Protein AF-A0A8J1ZXW9-F1 (afdb_monomer)

Nearest PDB structures (foldseek):
  3aqq-assembly1_B  TM=7.553E-01  e=1.787E-05  Homo sapiens
  1x65-assembly1_A  TM=6.695E-01  e=3.622E-04  Homo sapiens
  2vb3-assembly1_X  TM=6.532E-01  e=9.387E-03  Escherichia coli

Foldseek 3Di:
DDDDDDDDDDPPDDPPVVVPPDPQPWFKFFFAFDDVVQQKTWTFGPDPPDDPPDRFIAIEGNVQEPDPDDDDGGFMWIFGWDPDPDPPDGIHTGNIYGDDPVVVPPPPPDDPDDDDDDDDDDDDPVVVVVVVVVVVVVVVVVVVVVVVVVVVVVVVVVVVVVVVVVVVVVVVVVVVVVVVVVVVVVVVVVVVVVVVVVVVVVVVVVVVVVVVVVVVVVVVVVVVVVVVVVVVVVVVVQVVCVVVVVDPPPPDPDDDDDDDDDDDDDDDDDDDDDDDDDDDDDDDDDDDDDDDDDDDDDDDDDDDDDDDDDDDDDDDDDDDDDDDDDDPDDPDDDDPDDPDPPDDDDDDDD

Radius of gyration: 52.54 Å; Cα contacts (8 Å, |Δi|>4): 167; chains: 1; bounding box: 96×93×174 Å

pLDDT: mean 72.72, std 22.47, range [34.72, 97.94]

Structure (mmCIF, N/CA/C/O backbone):
data_AF-A0A8J1ZXW9-F1
#
_entry.id   AF-A0A8J1ZXW9-F1
#
loop_
_atom_site.group_PDB
_atom_site.id
_atom_site.type_symbol
_atom_site.label_atom_id
_atom_site.label_alt_id
_atom_site.label_comp_id
_atom_site.label_asym_id
_atom_site.label_entity_id
_atom_site.label_seq_id
_atom_site.pdbx_PDB_ins_code
_atom_site.Cartn_x
_atom_site.Cartn_y
_atom_site.Cartn_z
_atom_site.occupancy
_atom_site.B_iso_or_equiv
_atom_site.auth_seq_id
_atom_site.auth_comp_id
_atom_site.auth_asym_id
_atom_site.auth_atom_id
_atom_site.pdbx_PDB_model_num
ATOM 1 N N . MET A 1 1 ? 51.493 -28.350 23.064 1.00 47.19 1 MET A N 1
ATOM 2 C CA . MET A 1 1 ? 50.874 -27.563 24.152 1.00 47.19 1 MET A CA 1
ATOM 3 C C . MET A 1 1 ? 49.385 -27.855 24.117 1.00 47.19 1 MET A C 1
ATOM 5 O O . MET A 1 1 ? 48.760 -27.556 23.112 1.00 47.19 1 MET A O 1
ATOM 9 N N . SER A 1 2 ? 48.875 -28.574 25.119 1.00 38.78 2 SER A N 1
ATOM 10 C CA . SER A 1 2 ? 47.514 -29.125 25.136 1.00 38.78 2 SER A CA 1
ATOM 11 C C . SER A 1 2 ? 46.605 -28.200 25.943 1.00 38.78 2 SER A C 1
ATOM 13 O O . SER A 1 2 ? 46.885 -27.957 27.116 1.00 38.78 2 SER A O 1
ATOM 15 N N . THR A 1 3 ? 45.565 -27.650 25.319 1.00 51.62 3 THR A N 1
ATOM 16 C CA . THR A 1 3 ? 44.618 -26.731 25.966 1.00 51.62 3 THR A CA 1
ATOM 17 C C . THR A 1 3 ? 43.378 -27.505 26.394 1.00 51.62 3 THR A C 1
ATOM 19 O O . THR A 1 3 ? 42.521 -27.842 25.580 1.00 51.62 3 THR A O 1
ATOM 22 N N . THR A 1 4 ? 43.290 -27.799 27.685 1.00 54.81 4 THR A N 1
ATOM 23 C CA . THR A 1 4 ? 42.121 -28.385 28.345 1.00 54.81 4 THR A CA 1
ATOM 24 C C . THR A 1 4 ? 41.021 -27.326 28.454 1.00 54.81 4 THR A C 1
ATOM 26 O O . THR A 1 4 ? 41.189 -26.328 29.153 1.00 54.81 4 THR A O 1
ATOM 29 N N . MET A 1 5 ? 39.894 -27.517 27.762 1.00 46.12 5 MET A N 1
ATOM 30 C CA . MET A 1 5 ? 38.711 -26.670 27.939 1.00 46.12 5 MET A CA 1
ATOM 31 C C . MET A 1 5 ? 37.898 -27.150 29.142 1.00 46.12 5 MET A C 1
ATOM 33 O O . MET A 1 5 ? 37.419 -28.281 29.183 1.00 46.12 5 MET A O 1
ATOM 37 N N . SER A 1 6 ? 37.793 -26.263 30.131 1.00 48.94 6 SER A N 1
ATOM 38 C CA . SER A 1 6 ? 37.042 -26.428 31.373 1.00 48.94 6 SER A CA 1
ATOM 39 C C . SER A 1 6 ? 35.544 -26.576 31.094 1.00 48.94 6 SER A C 1
ATOM 41 O O . SER A 1 6 ? 34.909 -25.690 30.524 1.00 48.94 6 SER A O 1
ATOM 43 N N . SER A 1 7 ? 34.997 -27.718 31.503 1.00 68.06 7 SER A N 1
ATOM 44 C CA . SER A 1 7 ? 33.579 -28.059 31.498 1.00 68.06 7 SER A CA 1
ATOM 45 C C . SER A 1 7 ? 33.029 -27.838 32.903 1.00 68.06 7 SER A C 1
ATOM 47 O O . SER A 1 7 ? 33.350 -28.630 33.782 1.00 68.06 7 SER A O 1
ATOM 49 N N . THR A 1 8 ? 32.189 -26.815 33.084 1.00 50.53 8 THR A N 1
ATOM 50 C CA . THR A 1 8 ? 30.981 -26.851 33.935 1.00 50.53 8 THR A CA 1
ATOM 51 C C . THR A 1 8 ? 30.275 -25.501 33.874 1.00 50.53 8 THR A C 1
ATOM 53 O O . THR A 1 8 ? 30.824 -24.500 34.326 1.00 50.53 8 THR A O 1
ATOM 56 N N . VAL A 1 9 ? 29.029 -25.485 33.400 1.00 44.66 9 VAL A N 1
ATOM 57 C CA . VAL A 1 9 ? 28.007 -24.598 33.967 1.00 44.66 9 VAL A CA 1
ATOM 58 C C . VAL A 1 9 ? 26.776 -25.460 34.183 1.00 44.66 9 VAL A C 1
ATOM 60 O O . VAL A 1 9 ? 26.101 -25.869 33.242 1.00 44.66 9 VAL A O 1
ATOM 63 N N . ASP A 1 10 ? 26.555 -25.784 35.446 1.00 46.75 10 ASP A N 1
ATOM 64 C CA . ASP A 1 10 ? 25.395 -26.494 35.949 1.00 46.75 10 ASP A CA 1
ATOM 65 C C . ASP A 1 10 ? 24.163 -25.594 35.744 1.00 46.75 10 ASP A C 1
ATOM 67 O O . ASP A 1 10 ? 23.965 -24.598 36.444 1.00 46.75 10 ASP A O 1
ATOM 71 N N . VAL A 1 11 ? 23.349 -25.879 34.722 1.00 51.97 11 VAL A N 1
ATOM 72 C CA . VAL A 1 11 ? 22.133 -25.106 34.403 1.00 51.97 11 VAL A CA 1
ATOM 73 C C . VAL A 1 11 ? 20.981 -25.578 35.298 1.00 51.97 11 VAL A C 1
ATOM 75 O O . VAL A 1 11 ? 19.923 -25.998 34.836 1.00 51.97 11 VAL A O 1
ATOM 78 N N . ALA A 1 12 ? 21.183 -25.516 36.613 1.00 53.88 12 ALA A N 1
ATOM 79 C CA . ALA A 1 12 ? 20.143 -25.779 37.609 1.00 53.88 12 ALA A CA 1
ATOM 80 C C . ALA A 1 12 ? 19.320 -24.519 37.954 1.00 53.88 12 ALA A C 1
ATOM 82 O O . ALA A 1 12 ? 18.474 -24.540 38.847 1.00 53.88 12 ALA A O 1
ATOM 83 N N . PHE A 1 13 ? 19.518 -23.415 37.229 1.00 49.69 13 PHE A N 1
ATOM 84 C CA . PHE A 1 13 ? 18.896 -22.125 37.514 1.00 49.69 13 PHE A CA 1
ATOM 85 C C . PHE A 1 13 ? 18.038 -21.647 36.338 1.00 49.69 13 PHE A C 1
ATOM 87 O O . PHE A 1 13 ? 18.537 -20.909 35.501 1.00 49.69 13 PHE A O 1
ATOM 94 N N . LEU A 1 14 ? 16.758 -22.062 36.274 1.00 44.75 14 LEU A N 1
ATOM 95 C CA . LEU A 1 14 ? 15.645 -21.163 35.880 1.00 44.75 14 LEU A CA 1
ATOM 96 C C . LEU A 1 14 ? 14.214 -21.741 35.947 1.00 44.75 14 LEU A C 1
ATOM 98 O O . LEU A 1 14 ? 13.322 -21.228 35.276 1.00 44.75 14 LEU A O 1
ATOM 102 N N . LYS A 1 15 ? 13.907 -22.752 36.771 1.00 48.19 15 LYS A N 1
ATOM 103 C CA . LYS A 1 15 ? 12.486 -23.128 36.957 1.00 48.19 15 LYS A CA 1
ATOM 104 C C . LYS A 1 15 ? 11.687 -22.085 37.758 1.00 48.19 15 LYS A C 1
ATOM 106 O O . LYS A 1 15 ? 10.475 -22.003 37.602 1.00 48.19 15 LYS A O 1
ATOM 111 N N . GLN A 1 16 ? 12.352 -21.251 38.564 1.00 46.09 16 GLN A N 1
ATOM 112 C CA . GLN A 1 16 ? 11.684 -20.320 39.484 1.00 46.09 16 GLN A CA 1
ATOM 113 C C . GLN A 1 16 ? 11.521 -18.887 38.939 1.00 46.09 16 GLN A C 1
ATOM 115 O O . GLN A 1 16 ? 10.577 -18.200 39.320 1.00 46.09 16 GLN A O 1
ATOM 120 N N . THR A 1 17 ? 12.363 -18.437 37.999 1.00 42.50 17 THR A N 1
ATOM 121 C CA . THR A 1 17 ? 12.276 -17.072 37.430 1.00 42.50 17 THR A CA 1
ATOM 122 C C . THR A 1 17 ? 11.217 -16.952 36.327 1.00 42.50 17 THR A C 1
ATOM 124 O O . THR A 1 17 ? 10.662 -15.877 36.120 1.00 42.50 17 THR A O 1
ATOM 127 N N . ILE A 1 18 ? 10.843 -18.061 35.679 1.00 47.75 18 ILE A N 1
ATOM 128 C CA . ILE A 1 18 ? 9.721 -18.098 34.722 1.00 47.75 18 ILE A CA 1
ATOM 129 C C . ILE A 1 18 ? 8.367 -17.979 35.453 1.00 47.75 18 ILE A C 1
ATOM 131 O O . ILE A 1 18 ? 7.411 -17.437 34.907 1.00 47.75 18 ILE A O 1
ATOM 135 N N . ALA A 1 19 ? 8.294 -18.380 36.726 1.00 47.03 19 ALA A N 1
ATOM 136 C CA . ALA A 1 19 ? 7.052 -18.391 37.501 1.00 47.03 19 ALA A C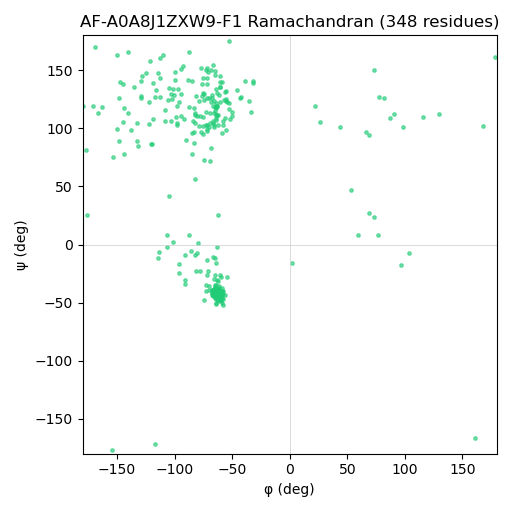A 1
ATOM 137 C C . ALA A 1 19 ? 6.523 -16.998 37.902 1.00 47.03 19 ALA A C 1
ATOM 139 O O . ALA A 1 19 ? 5.377 -16.904 38.338 1.00 47.03 19 ALA A O 1
ATOM 140 N N . LYS A 1 20 ? 7.324 -15.927 37.776 1.00 48.69 20 LYS A N 1
ATOM 141 C CA . LYS A 1 20 ? 6.931 -14.559 38.177 1.00 48.69 20 LYS A CA 1
ATOM 142 C C . LYS A 1 20 ? 6.809 -13.556 37.020 1.00 48.69 20 LYS A C 1
ATOM 144 O O . LYS A 1 20 ? 6.277 -12.477 37.239 1.00 48.69 20 LYS A O 1
ATOM 149 N N . GLY A 1 21 ? 7.278 -13.887 35.811 1.00 46.03 21 GLY A N 1
ATOM 150 C CA . GLY A 1 21 ? 7.331 -12.939 34.684 1.00 46.03 21 GLY A CA 1
ATOM 151 C C . GLY A 1 21 ? 6.092 -12.912 33.782 1.00 46.03 21 GLY A C 1
ATOM 152 O O . GLY A 1 21 ? 5.760 -11.869 33.232 1.00 46.03 21 GLY A O 1
ATOM 153 N N . GLN A 1 22 ? 5.388 -14.033 33.641 1.00 49.56 22 GLN A N 1
ATOM 154 C CA . GLN A 1 22 ? 4.148 -14.141 32.870 1.00 49.56 22 GLN A CA 1
ATOM 155 C C . GLN A 1 22 ? 3.320 -15.285 33.456 1.00 49.56 22 GLN A C 1
ATOM 157 O O . GLN A 1 22 ? 3.229 -16.366 32.881 1.00 49.56 22 GLN A O 1
ATOM 162 N N . GLN A 1 23 ? 2.697 -15.068 34.613 1.00 52.62 23 GLN A N 1
ATOM 163 C CA . GLN A 1 23 ? 1.491 -15.836 34.920 1.00 52.62 23 GLN A CA 1
ATOM 164 C C . GLN A 1 23 ? 0.376 -15.246 34.064 1.00 52.62 23 GLN A C 1
ATOM 166 O O . GLN A 1 23 ? -0.464 -14.489 34.546 1.00 52.62 23 GLN A O 1
ATOM 171 N N . SER A 1 24 ? 0.425 -15.521 32.758 1.00 61.97 24 SER A N 1
ATOM 172 C CA . SER A 1 24 ? -0.747 -15.391 31.905 1.00 61.97 24 SER A CA 1
ATOM 173 C C . SER A 1 24 ? -1.835 -16.179 32.616 1.00 61.97 24 SER A C 1
ATOM 175 O O . SER A 1 24 ? -1.712 -17.394 32.752 1.00 61.97 24 SER A O 1
ATOM 177 N N . ARG A 1 25 ? -2.810 -15.472 33.196 1.00 78.56 25 ARG A N 1
ATOM 178 C CA . ARG A 1 25 ? -3.884 -16.098 33.961 1.00 78.56 25 ARG A CA 1
ATOM 179 C C . ARG A 1 25 ? -4.495 -17.164 33.064 1.00 78.56 25 ARG A C 1
ATOM 181 O O . ARG A 1 25 ? -4.879 -16.877 31.931 1.00 78.56 25 ARG A O 1
ATOM 188 N N . SER A 1 26 ? -4.478 -18.402 33.540 1.00 85.81 26 SER A N 1
ATOM 189 C CA . SER A 1 26 ? -5.145 -19.485 32.842 1.00 85.81 26 SER A CA 1
ATOM 190 C C . SER A 1 26 ? -6.636 -19.166 32.850 1.00 85.81 26 SER A C 1
ATOM 192 O O . SER A 1 26 ? -7.207 -18.965 33.918 1.00 85.81 26 SER A O 1
ATOM 194 N N . LEU A 1 27 ? -7.236 -19.073 31.669 1.00 90.88 27 LEU A N 1
ATOM 195 C CA . LEU A 1 27 ? -8.663 -18.845 31.489 1.00 90.88 27 LEU A CA 1
ATOM 196 C C . LEU A 1 27 ? -9.383 -20.182 31.369 1.00 90.88 27 LEU A C 1
ATOM 198 O O . LEU A 1 27 ? -8.802 -21.177 30.923 1.00 90.88 27 LEU A O 1
ATOM 202 N N . THR A 1 28 ? -10.656 -20.191 31.740 1.00 92.06 28 THR A N 1
ATOM 203 C CA . THR A 1 28 ? -11.560 -21.323 31.554 1.00 92.06 28 THR A CA 1
ATOM 204 C C . THR A 1 28 ? -12.669 -20.958 30.574 1.00 92.06 28 THR A C 1
ATOM 206 O O . THR A 1 28 ? -13.077 -19.802 30.441 1.00 92.06 28 THR A O 1
ATOM 209 N N . GLY A 1 29 ? -13.131 -21.949 29.821 1.00 93.44 29 GLY A N 1
ATOM 210 C CA . GLY A 1 29 ? -14.215 -21.766 28.868 1.00 93.44 29 GLY A CA 1
ATOM 211 C C . GLY A 1 29 ? -14.735 -23.083 28.324 1.00 93.44 29 GLY A C 1
ATOM 212 O O . GLY A 1 29 ? -14.137 -24.140 28.537 1.00 93.44 29 GLY A O 1
ATOM 213 N N . HIS A 1 30 ? -15.852 -23.013 27.612 1.00 95.19 30 HIS A N 1
ATOM 214 C CA . HIS A 1 30 ? -16.466 -24.174 26.983 1.00 95.19 30 HIS A CA 1
ATOM 215 C C . HIS A 1 30 ? -16.124 -24.232 25.503 1.00 95.19 30 HIS A C 1
ATOM 217 O O . HIS A 1 30 ? -16.102 -23.217 24.803 1.00 95.19 30 HIS A O 1
ATOM 223 N N . VAL A 1 31 ? -15.888 -25.440 25.005 1.00 95.69 31 VAL A N 1
ATOM 224 C CA . VAL A 1 31 ? -15.650 -25.658 23.579 1.00 95.69 31 VAL A CA 1
ATOM 225 C C . VAL A 1 31 ? -16.977 -25.569 22.827 1.00 95.69 31 VAL A C 1
ATOM 227 O O . VAL A 1 31 ? -17.832 -26.446 22.951 1.00 95.69 31 VAL A O 1
ATOM 230 N N . VAL A 1 32 ? -17.166 -24.515 22.033 1.00 96.25 32 VAL A N 1
ATOM 231 C CA . VAL A 1 32 ? -18.442 -24.256 21.339 1.00 96.25 32 VAL A CA 1
ATOM 232 C C . VAL A 1 32 ? -18.478 -24.887 19.951 1.00 96.25 32 VAL A C 1
ATOM 234 O O . VAL A 1 32 ? -19.533 -25.359 19.516 1.00 96.25 32 VAL A O 1
ATOM 237 N N . HIS A 1 33 ? -17.333 -24.942 19.266 1.00 96.56 33 HIS A N 1
ATOM 238 C CA . HIS A 1 33 ? -17.236 -25.446 17.898 1.00 96.56 33 HIS A CA 1
ATOM 239 C C . HIS A 1 33 ? -15.916 -26.183 17.652 1.00 96.56 33 HIS A C 1
ATOM 241 O O . HIS A 1 33 ? -14.853 -25.720 18.064 1.00 96.56 33 HIS A O 1
ATOM 247 N N . ILE A 1 34 ? -15.976 -27.314 16.946 1.00 96.81 34 ILE A N 1
ATOM 248 C CA . ILE A 1 34 ? -14.818 -28.140 16.585 1.00 96.81 34 ILE A CA 1
ATOM 249 C C . ILE A 1 34 ? -14.950 -28.541 15.121 1.00 96.81 34 ILE A C 1
ATOM 251 O O . ILE A 1 34 ? -16.016 -28.973 14.692 1.00 96.81 34 ILE A O 1
ATOM 255 N N . VAL A 1 35 ? -13.854 -28.438 14.370 1.00 96.31 35 VAL A N 1
ATOM 256 C CA . VAL A 1 35 ? -13.750 -28.919 12.989 1.00 96.31 35 VAL A CA 1
ATOM 257 C C . VAL A 1 35 ? -12.635 -29.967 12.923 1.00 96.31 35 VAL A C 1
ATOM 259 O O . VAL A 1 35 ? -11.488 -29.614 12.629 1.00 96.31 35 VAL A O 1
ATOM 262 N N . PRO A 1 36 ? -12.935 -31.253 13.201 1.00 94.19 36 PRO A N 1
ATOM 263 C CA . PRO A 1 36 ? -11.920 -32.305 13.277 1.00 94.19 36 PRO A CA 1
ATOM 264 C C . PRO A 1 36 ? -11.118 -32.446 11.982 1.00 94.19 36 PRO A C 1
ATOM 266 O O . PRO A 1 36 ? -9.896 -32.546 12.023 1.00 94.19 36 PRO A O 1
ATOM 269 N N . GLU A 1 37 ? -11.792 -32.333 10.834 1.00 95.50 37 GLU A N 1
ATOM 270 C CA . GLU A 1 37 ? -11.185 -32.412 9.497 1.00 95.50 37 GLU A CA 1
ATOM 271 C C . GLU A 1 37 ? -10.109 -31.348 9.250 1.00 95.50 37 GLU A C 1
ATOM 273 O O . GLU A 1 37 ? -9.190 -31.554 8.460 1.00 95.50 37 GLU A O 1
ATOM 278 N N . LYS A 1 38 ? -10.220 -30.195 9.920 1.00 95.62 38 LYS A N 1
ATOM 279 C CA . LYS A 1 38 ? -9.283 -29.074 9.782 1.00 95.62 38 LYS A CA 1
ATOM 280 C C . LYS A 1 38 ? -8.354 -28.915 10.989 1.00 95.62 38 LYS A C 1
ATOM 282 O O . LYS A 1 38 ? -7.505 -28.028 10.971 1.00 95.62 38 LYS A O 1
ATOM 287 N N . GLY A 1 39 ? -8.511 -29.742 12.025 1.00 95.25 39 GLY A N 1
ATOM 288 C CA . GLY A 1 39 ? -7.649 -29.756 13.207 1.00 95.25 39 GLY A CA 1
ATOM 289 C C . GLY A 1 39 ? -7.761 -28.527 14.116 1.00 95.25 39 GLY A C 1
ATOM 290 O O . GLY A 1 39 ? -6.784 -28.184 14.784 1.00 95.25 39 GLY A O 1
ATOM 291 N N . TYR A 1 40 ? -8.906 -27.835 14.147 1.00 95.56 40 TYR A N 1
ATOM 292 C CA . TYR A 1 40 ? -9.094 -26.649 14.995 1.00 95.56 40 TYR A CA 1
ATOM 293 C C . TYR A 1 40 ? -10.480 -26.570 15.645 1.00 95.56 40 TYR A C 1
ATOM 295 O O . TYR A 1 40 ? -11.420 -27.255 15.237 1.00 95.56 40 TYR A O 1
ATOM 303 N N . GLY A 1 41 ? -10.612 -25.693 16.639 1.00 96.06 41 GLY A N 1
ATOM 304 C CA . GLY A 1 41 ? -11.879 -25.364 17.288 1.00 96.06 41 GLY A CA 1
ATOM 305 C C . GLY A 1 41 ? -11.884 -23.969 17.919 1.00 96.06 41 GLY A C 1
ATOM 306 O O . GLY A 1 41 ? -10.915 -23.215 17.796 1.00 96.06 41 GLY A O 1
ATOM 307 N N . PHE A 1 42 ? -12.989 -23.643 18.589 1.00 95.94 42 PHE A N 1
ATOM 308 C CA . PHE A 1 42 ? -13.206 -22.380 19.295 1.00 95.94 42 PHE A CA 1
ATOM 309 C C . PHE A 1 42 ? -13.689 -22.615 20.729 1.00 95.94 42 PHE A C 1
ATOM 311 O O . PHE A 1 42 ? -14.504 -23.511 20.975 1.00 95.94 42 PHE A O 1
ATOM 318 N N . ILE A 1 43 ? -13.180 -21.803 21.656 1.00 95.69 43 ILE A N 1
ATOM 319 C CA . ILE A 1 43 ? -13.533 -21.807 23.081 1.00 95.69 43 ILE A CA 1
ATOM 320 C C . ILE A 1 43 ? -14.160 -20.458 23.419 1.00 95.69 43 ILE A C 1
ATOM 322 O O . ILE A 1 43 ? -13.533 -19.431 23.171 1.00 95.69 43 ILE A O 1
ATOM 326 N N . THR A 1 44 ? -15.343 -20.463 24.021 1.00 94.00 44 THR A N 1
ATOM 327 C CA . THR A 1 44 ? -15.971 -19.249 24.558 1.00 94.00 44 THR A CA 1
ATOM 328 C C . THR A 1 44 ? -15.744 -19.225 26.063 1.00 94.00 44 THR A C 1
ATOM 330 O O . THR A 1 44 ? -15.989 -20.225 26.748 1.00 94.00 44 THR A O 1
ATOM 333 N N . THR A 1 45 ? -15.239 -18.109 26.588 1.00 91.38 45 THR A N 1
ATOM 334 C CA . THR A 1 45 ? -15.009 -17.945 28.028 1.00 91.38 45 THR A CA 1
ATOM 335 C C . THR A 1 45 ? -16.330 -17.983 28.794 1.00 91.38 45 THR A C 1
ATOM 337 O O . THR A 1 45 ? -17.320 -17.361 28.406 1.00 91.38 45 THR A O 1
ATOM 340 N N . SER A 1 46 ? -16.359 -18.740 29.889 1.00 76.31 46 SER A N 1
ATOM 341 C CA . SER A 1 46 ? -17.477 -18.728 30.830 1.00 76.31 46 SER A CA 1
ATOM 342 C C . SER A 1 46 ? -17.277 -17.546 31.773 1.00 76.31 46 SER A C 1
ATOM 344 O O . SER A 1 46 ? -16.636 -17.681 32.810 1.00 76.31 46 SER A O 1
ATOM 346 N N . THR A 1 47 ? -17.761 -16.368 31.390 1.00 64.50 47 THR A N 1
ATOM 347 C CA . THR A 1 47 ? -17.807 -15.210 32.288 1.00 64.50 47 THR A CA 1
ATOM 348 C C . THR A 1 47 ? -18.749 -15.530 33.445 1.00 64.50 47 THR A C 1
ATOM 350 O O . THR A 1 47 ? -19.961 -15.669 33.246 1.00 64.50 47 THR A O 1
ATOM 353 N N . THR A 1 48 ? -18.203 -15.676 34.649 1.00 52.25 48 THR A N 1
ATOM 354 C CA . THR A 1 48 ? -18.972 -15.597 35.890 1.00 52.25 48 THR A CA 1
ATOM 355 C C . THR A 1 48 ? -19.520 -14.176 35.997 1.00 52.25 48 THR A C 1
ATOM 357 O O . THR A 1 48 ? -18.738 -13.250 36.145 1.00 52.25 48 THR A O 1
ATOM 360 N N . ALA A 1 49 ? -20.838 -14.064 35.817 1.00 49.03 49 ALA A N 1
ATOM 361 C CA . ALA A 1 49 ? -21.818 -12.973 35.957 1.00 49.03 49 ALA A CA 1
ATOM 362 C C . ALA A 1 49 ? -21.451 -11.520 36.362 1.00 49.03 49 ALA A C 1
ATOM 364 O O . ALA A 1 49 ? -22.302 -10.664 36.141 1.00 49.03 49 ALA A O 1
ATOM 365 N N . ASP A 1 50 ? -20.277 -11.209 36.909 1.00 47.88 50 ASP A N 1
ATOM 366 C CA . ASP A 1 50 ? -20.008 -9.928 37.580 1.00 47.88 50 ASP A CA 1
ATOM 367 C C . ASP A 1 50 ? -18.992 -9.011 36.879 1.00 47.88 50 ASP A C 1
ATOM 369 O O . ASP A 1 50 ? -18.861 -7.858 37.278 1.00 47.88 50 ASP A O 1
ATOM 373 N N . ASP A 1 51 ? -18.331 -9.459 35.809 1.00 52.03 51 ASP A N 1
ATOM 374 C CA . ASP A 1 51 ? -17.455 -8.601 35.006 1.00 52.03 51 ASP A CA 1
ATOM 375 C C . ASP A 1 51 ? -17.931 -8.585 33.545 1.00 52.03 51 ASP A C 1
ATOM 377 O O . ASP A 1 51 ? -18.001 -9.628 32.891 1.00 52.03 51 ASP A O 1
ATOM 381 N N . ASP A 1 52 ? -18.218 -7.388 33.019 1.00 53.66 52 ASP A N 1
ATOM 382 C CA . ASP A 1 52 ? -18.513 -7.075 31.605 1.00 53.66 52 ASP A CA 1
ATOM 383 C C . ASP A 1 52 ? -17.324 -7.382 30.654 1.00 53.66 52 ASP A C 1
ATOM 385 O O . ASP A 1 52 ? -17.180 -6.781 29.586 1.00 53.66 52 ASP A O 1
ATOM 389 N N . GLU A 1 53 ? -16.428 -8.304 31.024 1.00 56.81 53 GLU A N 1
ATOM 390 C CA . GLU A 1 53 ? -15.367 -8.783 30.148 1.00 56.81 53 GLU A CA 1
ATOM 391 C C . GLU A 1 53 ? -16.002 -9.512 28.957 1.00 56.81 53 GLU A C 1
ATOM 393 O O . GLU A 1 53 ? -16.669 -10.537 29.093 1.00 56.81 53 GLU A O 1
ATOM 398 N N . GLU A 1 54 ? -15.817 -8.932 27.769 1.00 61.41 54 GLU A N 1
ATOM 399 C CA . GLU A 1 54 ? -16.374 -9.390 26.501 1.00 61.41 54 GLU A CA 1
ATOM 400 C C . GLU A 1 54 ? -16.277 -10.915 26.350 1.00 61.41 54 GLU A C 1
ATOM 402 O O . GLU A 1 54 ? -15.198 -11.511 26.436 1.00 61.41 54 GLU A O 1
ATOM 407 N N . ARG A 1 55 ? -17.417 -11.559 26.063 1.00 76.06 55 ARG A N 1
ATOM 408 C CA . ARG A 1 55 ? -17.452 -12.950 25.597 1.00 76.06 55 ARG A CA 1
ATOM 409 C C . ARG A 1 55 ? -16.641 -13.049 24.307 1.00 76.06 55 ARG A C 1
ATOM 411 O O . ARG A 1 55 ? -17.145 -12.755 23.226 1.00 76.06 55 ARG A O 1
ATOM 418 N N . ALA A 1 56 ? -15.382 -13.446 24.433 1.00 85.06 56 ALA A N 1
ATOM 419 C CA . ALA A 1 56 ? -14.468 -13.598 23.318 1.00 85.06 56 ALA A CA 1
ATOM 420 C C . ALA A 1 56 ? -14.337 -15.075 22.939 1.00 85.06 56 ALA A C 1
ATOM 422 O O . ALA A 1 56 ? -14.127 -15.942 23.792 1.00 85.06 56 ALA A O 1
ATOM 423 N N . ASP A 1 57 ? -14.414 -15.347 21.637 1.00 91.62 57 ASP A N 1
ATOM 424 C CA . ASP A 1 57 ? -14.157 -16.671 21.084 1.00 91.62 57 ASP A CA 1
ATOM 425 C C . ASP A 1 57 ? -12.665 -16.831 20.782 1.00 91.62 57 ASP A C 1
ATOM 427 O O . ASP A 1 57 ? -12.085 -16.129 19.947 1.00 91.62 57 ASP A O 1
ATOM 431 N N . TYR A 1 58 ? -12.035 -17.793 21.450 1.00 93.94 58 TYR A N 1
ATOM 432 C CA . TYR A 1 58 ? -10.618 -18.091 21.304 1.00 93.94 58 TYR A CA 1
ATOM 433 C C . TYR A 1 58 ? -10.400 -19.235 20.322 1.00 93.94 58 TYR A C 1
ATOM 435 O O . TYR A 1 58 ? -10.877 -20.354 20.522 1.00 93.94 58 TYR A O 1
ATOM 443 N N . TYR A 1 59 ? -9.612 -18.977 19.280 1.00 94.75 59 TYR A N 1
ATOM 444 C CA . TYR A 1 59 ? -9.203 -20.000 18.321 1.00 94.75 59 TYR A CA 1
ATOM 445 C C . TYR A 1 59 ? -8.122 -20.914 18.914 1.00 94.75 59 TYR A C 1
ATOM 447 O O . TYR A 1 59 ? -7.075 -20.429 19.358 1.00 94.75 59 TYR A O 1
ATOM 455 N N . PHE A 1 60 ? -8.297 -22.234 18.828 1.00 95.12 60 PHE A N 1
ATOM 456 C CA . PHE A 1 60 ? -7.240 -23.197 19.146 1.00 95.12 60 PHE A CA 1
ATOM 457 C C . PHE A 1 60 ? -7.028 -24.209 18.019 1.00 95.12 60 PHE A C 1
ATOM 459 O O . PHE A 1 60 ? -7.962 -24.649 17.353 1.00 95.12 60 PHE A O 1
ATOM 466 N N . HIS A 1 61 ? -5.773 -24.615 17.835 1.00 95.62 61 HIS A N 1
ATOM 467 C CA . HIS A 1 61 ? -5.395 -25.724 16.960 1.00 95.62 61 HIS A CA 1
ATOM 468 C C . HIS A 1 61 ? -5.161 -26.985 17.803 1.00 95.62 61 HIS A C 1
ATOM 470 O O . HIS A 1 61 ? -4.678 -26.883 18.931 1.00 95.62 61 HIS A O 1
ATOM 476 N N . PHE A 1 62 ? -5.435 -28.180 17.274 1.00 94.88 62 PHE A N 1
ATOM 477 C CA . PHE A 1 62 ? -5.298 -29.442 18.022 1.00 94.88 62 PHE A CA 1
ATOM 478 C C . PHE A 1 62 ? -3.867 -29.703 18.507 1.00 94.88 62 PHE A C 1
ATOM 480 O O . PHE A 1 62 ? -3.675 -30.312 19.552 1.00 94.88 62 PHE A O 1
ATOM 487 N N . SER A 1 63 ? -2.857 -29.151 17.827 1.00 94.56 63 SER A N 1
ATOM 488 C CA . SER A 1 63 ? -1.459 -29.200 18.289 1.00 94.56 63 SER A CA 1
ATOM 489 C C . SER A 1 63 ? -1.204 -28.448 19.605 1.00 94.56 63 SER A C 1
ATOM 491 O O . SER A 1 63 ? -0.141 -28.604 20.202 1.00 94.56 63 SER A O 1
ATOM 493 N N . GLN A 1 64 ? -2.132 -27.586 20.031 1.00 93.56 64 GLN A N 1
ATOM 494 C CA . GLN A 1 64 ? -2.062 -26.845 21.294 1.00 93.56 64 GLN A CA 1
ATOM 495 C C . GLN A 1 64 ? -2.735 -27.590 22.453 1.00 93.56 64 GLN A C 1
ATOM 497 O O . GLN A 1 64 ? -2.593 -27.163 23.602 1.00 93.56 64 GLN A O 1
ATOM 502 N N . VAL A 1 65 ? -3.448 -28.685 22.168 1.00 94.00 65 VAL A N 1
ATOM 503 C CA . VAL A 1 65 ? -4.109 -29.520 23.173 1.00 94.00 65 VAL A CA 1
ATOM 504 C C . VAL A 1 65 ? -3.063 -30.382 23.876 1.00 94.00 65 VAL A C 1
ATOM 506 O O . VAL A 1 65 ? -2.251 -31.059 23.244 1.00 94.00 65 VAL A O 1
ATOM 509 N N . LYS A 1 66 ? -3.053 -30.336 25.207 1.00 88.62 66 LYS A N 1
ATOM 510 C CA . LYS A 1 66 ? -2.148 -31.123 26.048 1.00 88.62 66 LYS A CA 1
ATOM 511 C C . LYS A 1 66 ? -2.826 -32.420 26.496 1.00 88.62 66 LYS A C 1
ATOM 513 O O . LYS A 1 66 ? -4.032 -32.463 26.693 1.00 88.62 66 LYS A O 1
ATOM 518 N N . HIS A 1 67 ? -2.010 -33.451 26.724 1.00 80.19 67 HIS A N 1
ATOM 519 C CA . HIS A 1 67 ? -2.392 -34.737 27.333 1.00 80.19 67 HIS A CA 1
ATOM 520 C C . HIS A 1 67 ? -3.219 -35.719 26.487 1.00 80.19 67 HIS A C 1
ATOM 522 O O . HIS A 1 67 ? -3.837 -36.612 27.048 1.00 80.19 67 HIS A O 1
ATOM 528 N N . ASN A 1 68 ? -3.158 -35.639 25.154 1.00 75.81 68 ASN A N 1
ATOM 529 C CA . ASN A 1 68 ? -3.767 -36.620 24.237 1.00 75.81 68 ASN A CA 1
ATOM 530 C C . ASN A 1 68 ? -5.296 -36.798 24.370 1.00 75.81 68 ASN A C 1
ATOM 532 O O . ASN A 1 68 ? -5.868 -37.677 23.731 1.00 75.81 68 ASN A O 1
ATOM 536 N N . THR A 1 69 ? -5.967 -35.959 25.160 1.00 86.38 69 THR A N 1
ATOM 537 C CA . THR A 1 69 ? -7.424 -35.933 25.272 1.00 86.38 69 THR A CA 1
ATOM 538 C C . THR A 1 69 ? -7.963 -34.934 24.262 1.00 86.38 69 THR A C 1
ATOM 540 O O . THR A 1 69 ? -7.788 -33.727 24.428 1.00 86.38 69 THR A O 1
ATOM 543 N N . HIS A 1 70 ? -8.590 -35.423 23.194 1.00 90.12 70 HIS A N 1
ATOM 544 C CA . HIS A 1 70 ? -9.255 -34.551 22.232 1.00 90.12 70 HIS A CA 1
ATOM 545 C C . HIS A 1 70 ? -10.483 -33.905 22.893 1.00 90.12 70 HIS A C 1
ATOM 547 O O . HIS A 1 70 ? -11.339 -34.640 23.387 1.00 90.12 70 HIS A O 1
ATOM 553 N N . PRO A 1 71 ? -10.577 -32.562 22.940 1.00 93.12 71 PRO A N 1
ATOM 554 C CA . PRO A 1 71 ? -11.758 -31.896 23.467 1.00 93.12 71 PRO A CA 1
ATOM 555 C C . PRO A 1 71 ? -12.973 -32.191 22.584 1.00 93.12 71 PRO A C 1
ATOM 557 O O . PRO A 1 71 ? -12.845 -32.267 21.360 1.00 93.12 71 PRO A O 1
ATOM 560 N N . HIS A 1 72 ? -14.144 -32.300 23.199 1.00 95.75 72 HIS A N 1
ATOM 561 C CA . HIS A 1 72 ? -15.445 -32.387 22.542 1.00 95.75 72 HIS A CA 1
ATOM 562 C C . HIS A 1 72 ? -16.248 -31.104 22.772 1.00 95.75 72 HIS A C 1
ATOM 564 O O . HIS A 1 72 ? -15.942 -30.288 23.642 1.00 95.75 72 HIS A O 1
ATOM 570 N N . ARG A 1 73 ? -17.287 -30.895 21.959 1.00 96.00 73 ARG A N 1
ATOM 571 C CA . ARG A 1 73 ? -18.192 -29.753 22.120 1.00 96.00 73 ARG A CA 1
ATOM 572 C C . ARG A 1 73 ? -18.882 -29.829 23.488 1.00 96.00 73 ARG A C 1
ATOM 574 O O . ARG A 1 73 ? -19.484 -30.848 23.804 1.00 96.00 73 ARG A O 1
ATOM 581 N N . GLY A 1 74 ? -18.827 -28.741 24.252 1.00 93.94 74 GLY A N 1
ATOM 582 C CA . GLY A 1 74 ? -19.362 -28.639 25.614 1.00 93.94 74 GLY A CA 1
ATOM 583 C C . GLY A 1 74 ? -18.327 -28.868 26.718 1.00 93.94 74 GLY A C 1
ATOM 584 O O . GLY A 1 74 ? -18.557 -28.428 27.847 1.00 93.94 74 GLY A O 1
ATOM 585 N N . ASP A 1 75 ? -17.174 -29.467 26.403 1.00 94.75 75 ASP A N 1
ATOM 586 C CA . ASP A 1 75 ? -16.124 -29.709 27.392 1.00 94.75 75 ASP A CA 1
ATOM 587 C C . ASP A 1 75 ? -15.633 -28.390 27.995 1.00 94.75 75 ASP A C 1
ATOM 589 O O . ASP A 1 75 ? -15.387 -27.413 27.278 1.00 94.75 75 ASP A O 1
ATOM 593 N N . LEU A 1 76 ? -15.470 -28.378 29.322 1.00 93.81 76 LEU A N 1
ATOM 594 C CA . LEU A 1 76 ? -14.805 -27.284 30.018 1.00 93.81 76 LEU A CA 1
ATOM 595 C C . LEU A 1 76 ? -13.295 -27.460 29.856 1.00 93.81 76 LEU A C 1
ATOM 597 O O . LEU A 1 76 ? -12.728 -28.494 30.219 1.00 93.81 76 LEU A O 1
ATOM 601 N N . VAL A 1 77 ? -12.640 -26.439 29.323 1.00 95.00 77 VAL A N 1
ATOM 602 C CA . VAL A 1 77 ? -11.201 -26.442 29.081 1.00 95.00 77 VAL A CA 1
ATOM 603 C C . VAL A 1 77 ? -10.538 -25.254 29.763 1.00 95.00 77 VAL A C 1
ATOM 605 O O . VAL A 1 77 ? -11.110 -24.174 29.877 1.00 95.00 77 VAL A O 1
ATOM 608 N N . SER A 1 78 ? -9.300 -25.465 30.192 1.00 93.25 78 SER A N 1
ATOM 609 C CA . SER A 1 78 ? -8.399 -24.443 30.712 1.00 93.25 78 SER A CA 1
ATOM 610 C C . SER A 1 78 ? -7.346 -24.121 29.656 1.00 93.25 78 SER A C 1
ATOM 612 O O . SER A 1 78 ? -6.785 -25.039 29.051 1.00 93.25 78 SER A O 1
ATOM 614 N N . PHE A 1 79 ? -7.057 -22.844 29.418 1.00 93.75 79 PHE A N 1
ATOM 615 C CA . PHE A 1 79 ? -6.127 -22.413 28.371 1.00 93.75 79 PHE A CA 1
ATOM 616 C C . PHE A 1 79 ? -5.420 -21.100 28.720 1.00 93.75 79 PHE A C 1
ATOM 618 O O . PHE A 1 79 ? -5.855 -20.347 29.583 1.00 93.75 79 PHE A O 1
ATOM 625 N N . HIS A 1 80 ? -4.321 -20.810 28.023 1.00 92.50 80 HIS A N 1
ATOM 626 C CA . HIS A 1 80 ? -3.614 -19.536 28.139 1.00 92.50 80 HIS A CA 1
ATOM 627 C C . HIS A 1 80 ? -3.894 -18.678 26.899 1.00 92.50 80 HIS A C 1
ATOM 629 O O . HIS A 1 80 ? -3.630 -19.142 25.778 1.00 92.50 80 HIS A O 1
ATOM 635 N N . PRO A 1 81 ? -4.408 -17.446 27.061 1.00 91.44 81 PRO A N 1
ATOM 636 C CA . PRO A 1 81 ? -4.617 -16.543 25.940 1.00 91.44 81 PRO A CA 1
ATOM 637 C C . PRO A 1 81 ? -3.263 -16.120 25.360 1.00 91.44 81 PRO A C 1
ATOM 639 O O . PRO A 1 81 ? -2.363 -15.678 26.077 1.00 91.44 81 PRO A O 1
ATOM 642 N N . ALA A 1 82 ? -3.111 -16.264 24.048 1.00 89.12 82 ALA A N 1
ATOM 643 C CA . ALA A 1 82 ? -1.943 -15.840 23.297 1.00 89.12 82 ALA A CA 1
ATOM 644 C C . ALA A 1 82 ? -2.331 -14.683 22.360 1.00 89.12 82 ALA A C 1
ATOM 646 O O . ALA A 1 82 ? -3.267 -14.827 21.563 1.00 89.12 82 ALA A O 1
ATOM 647 N N . PRO A 1 83 ? -1.614 -13.544 22.405 1.00 78.69 83 PRO A N 1
ATOM 648 C CA . PRO A 1 83 ? -1.845 -12.460 21.465 1.00 78.69 83 PRO A CA 1
ATOM 649 C C . PRO A 1 83 ? -1.442 -12.925 20.064 1.00 78.69 83 PRO A C 1
ATOM 651 O O . PRO A 1 83 ? -0.284 -13.277 19.807 1.00 78.69 83 PRO A O 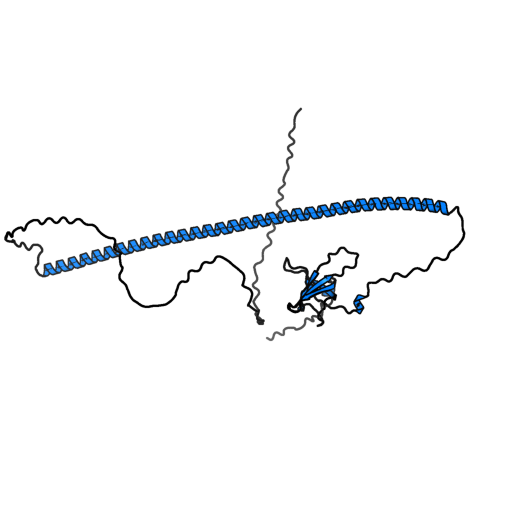1
ATOM 654 N N . THR A 1 84 ? -2.396 -12.938 19.137 1.00 73.25 84 THR A N 1
ATOM 655 C CA . THR A 1 84 ? -2.107 -13.282 17.747 1.00 73.25 84 THR A CA 1
ATOM 656 C C . THR A 1 84 ? -1.199 -12.206 17.145 1.00 73.25 84 THR A C 1
ATOM 658 O O . THR A 1 84 ? -1.605 -11.066 16.950 1.00 73.25 84 THR A O 1
ATOM 661 N N . ARG A 1 85 ? 0.054 -12.559 16.814 1.00 63.19 85 ARG A N 1
ATOM 662 C CA . ARG A 1 85 ? 1.048 -11.611 16.253 1.00 63.19 85 ARG A CA 1
ATOM 663 C C . ARG A 1 85 ? 0.696 -11.097 14.848 1.00 63.19 85 ARG A C 1
ATOM 665 O O . ARG A 1 85 ? 1.362 -10.196 14.350 1.00 63.19 85 ARG A O 1
ATOM 672 N N . ARG A 1 86 ? -0.302 -11.686 14.181 1.00 68.06 86 ARG A N 1
ATOM 673 C CA . ARG A 1 86 ? -0.791 -11.248 12.866 1.00 68.06 86 ARG A CA 1
ATOM 674 C C . ARG A 1 86 ? -2.108 -10.495 13.048 1.00 68.06 86 ARG A C 1
ATOM 676 O O . ARG A 1 86 ? -3.131 -11.117 13.316 1.00 68.06 86 ARG A O 1
ATOM 683 N N . SER A 1 87 ? -2.046 -9.173 12.897 1.00 50.16 87 SER A N 1
ATOM 684 C CA . SER A 1 87 ? -3.201 -8.267 12.901 1.00 50.16 87 SER A CA 1
ATOM 685 C C . SER A 1 87 ? -4.361 -8.843 12.072 1.00 50.16 87 SER A C 1
ATOM 687 O O . SER A 1 87 ? -4.154 -9.248 10.927 1.00 50.16 87 SER A O 1
ATOM 689 N N . GLY A 1 88 ? -5.552 -8.943 12.671 1.00 65.12 88 GLY A N 1
ATOM 690 C CA . GLY A 1 88 ? -6.794 -9.350 11.998 1.00 65.12 88 GLY A CA 1
ATOM 691 C C . GLY A 1 88 ? -7.283 -10.782 12.247 1.00 65.12 88 GLY A C 1
ATOM 692 O O . GLY A 1 88 ? -8.389 -11.117 11.837 1.00 65.12 88 GLY A O 1
ATOM 693 N N . LYS A 1 89 ? -6.514 -11.640 12.927 1.00 70.38 89 LYS A N 1
ATOM 694 C CA . LYS A 1 89 ? -7.024 -12.931 13.422 1.00 70.38 89 LYS A CA 1
ATOM 695 C C . LYS A 1 89 ? -7.279 -12.801 14.921 1.00 70.38 89 LYS A C 1
ATOM 697 O O . LYS A 1 89 ? -6.394 -12.326 15.628 1.00 70.38 89 LYS A O 1
ATOM 702 N N . GLY A 1 90 ? -8.476 -13.190 15.364 1.00 78.06 90 GLY A N 1
ATOM 703 C CA . GLY A 1 90 ? -8.916 -13.105 16.760 1.00 78.06 90 GLY A CA 1
ATOM 704 C C . GLY A 1 90 ? -7.954 -13.762 17.764 1.00 78.06 90 GLY A C 1
ATOM 705 O O . GLY A 1 90 ? -6.939 -14.364 17.380 1.00 78.06 90 GLY A O 1
ATOM 706 N N . PRO A 1 91 ? -8.236 -13.632 19.067 1.00 88.19 91 PRO A N 1
ATOM 707 C CA . PRO A 1 91 ? -7.357 -14.157 20.100 1.00 88.19 91 PRO A CA 1
ATOM 708 C C . PRO A 1 91 ? -7.210 -15.682 19.972 1.00 88.19 91 PRO A C 1
ATOM 710 O O . PRO A 1 91 ? -8.139 -16.388 19.570 1.00 88.19 91 PRO A O 1
ATOM 713 N N . SER A 1 92 ? -6.018 -16.203 20.276 1.00 92.56 92 SER A N 1
ATOM 714 C CA . SER A 1 92 ? -5.736 -17.638 20.183 1.00 92.56 92 SER A CA 1
ATOM 715 C C . SER A 1 92 ? -5.502 -18.244 21.561 1.00 92.56 92 SER A C 1
ATOM 717 O O . SER A 1 92 ? -4.910 -17.614 22.431 1.00 92.56 92 SER A O 1
ATOM 719 N N . ALA A 1 93 ? -5.958 -19.475 21.762 1.00 93.69 93 ALA A N 1
ATOM 720 C CA . ALA A 1 93 ? -5.737 -20.247 22.973 1.00 93.69 93 ALA A CA 1
ATOM 721 C C . ALA A 1 93 ? -4.554 -21.209 22.795 1.00 93.69 93 ALA A C 1
ATOM 723 O O . ALA A 1 93 ? -4.438 -21.927 21.796 1.00 93.69 93 ALA A O 1
ATOM 724 N N . THR A 1 94 ? -3.677 -21.238 23.795 1.00 93.69 94 THR A N 1
ATOM 725 C CA . THR A 1 94 ? -2.514 -22.133 23.870 1.00 93.69 94 THR A CA 1
ATOM 726 C C . THR A 1 94 ? -2.575 -22.991 25.128 1.00 93.69 94 THR A C 1
ATOM 728 O O . THR A 1 94 ? -3.251 -22.636 26.093 1.00 93.69 94 THR A O 1
ATOM 731 N N . CYS A 1 95 ? -1.873 -24.130 25.123 1.00 93.44 95 CYS A N 1
ATOM 732 C CA . CYS A 1 95 ? -1.845 -25.064 26.256 1.00 93.44 95 CYS A CA 1
ATOM 733 C C . CYS A 1 95 ? -3.252 -25.485 26.721 1.00 93.44 95 CYS A C 1
ATOM 735 O O . CYS A 1 95 ? -3.547 -25.453 27.914 1.00 93.44 95 CYS A O 1
ATOM 737 N N . VAL A 1 96 ? -4.115 -25.862 25.773 1.00 94.69 96 VAL A N 1
ATOM 738 C CA . VAL A 1 96 ? -5.508 -26.235 26.050 1.00 94.69 96 VAL A CA 1
ATOM 739 C C . VAL A 1 96 ? -5.538 -27.568 26.793 1.00 94.69 96 VAL A C 1
ATOM 741 O O . VAL A 1 96 ? -4.960 -28.554 26.327 1.00 94.69 96 VAL A O 1
ATOM 744 N N . ARG A 1 97 ? -6.213 -27.608 27.941 1.00 94.94 97 ARG A N 1
ATOM 745 C CA . ARG A 1 97 ? -6.369 -28.802 28.778 1.00 94.94 97 ARG A CA 1
ATOM 746 C C . ARG A 1 97 ? -7.838 -29.009 29.122 1.00 94.94 97 ARG A C 1
ATOM 748 O O . ARG A 1 97 ? -8.458 -28.109 29.675 1.00 94.94 97 ARG A O 1
ATOM 755 N N . VAL A 1 98 ? -8.368 -30.195 28.835 1.00 94.25 98 VAL A N 1
ATOM 756 C CA . VAL A 1 98 ? -9.712 -30.597 29.277 1.00 94.25 98 VAL A CA 1
ATOM 757 C C . VAL A 1 98 ? -9.712 -30.742 30.799 1.00 94.25 98 VAL A C 1
ATOM 759 O O . VAL A 1 98 ? -8.845 -31.427 31.351 1.00 94.25 98 VAL A O 1
ATOM 762 N N . LEU A 1 99 ? -10.634 -30.055 31.475 1.00 91.50 99 LEU A N 1
ATOM 763 C CA . LEU A 1 99 ? -10.817 -30.150 32.922 1.00 91.50 99 LEU A CA 1
ATOM 764 C C . LEU A 1 99 ? -11.723 -31.340 33.250 1.00 91.50 99 LEU A C 1
ATOM 766 O O . LEU A 1 99 ? -12.687 -31.617 32.539 1.00 91.50 99 LEU A O 1
ATOM 770 N N . ALA A 1 100 ? -11.401 -32.059 34.326 1.00 85.31 100 ALA A N 1
ATOM 771 C CA . ALA A 1 100 ? -12.213 -33.189 34.762 1.00 85.31 100 ALA A CA 1
ATOM 772 C C . ALA A 1 100 ? -13.583 -32.701 35.285 1.00 85.31 100 ALA A C 1
ATOM 774 O O . ALA A 1 100 ? -13.649 -31.613 35.863 1.00 85.31 100 ALA A O 1
ATOM 775 N N . PRO A 1 101 ? -14.658 -33.505 35.170 1.00 75.88 101 PRO A N 1
ATOM 776 C CA . PRO A 1 101 ? -15.995 -33.137 35.651 1.00 75.88 101 PRO A CA 1
ATOM 777 C C . PRO A 1 101 ? -16.044 -32.730 37.133 1.00 75.88 101 PRO A C 1
ATOM 779 O O . PRO A 1 101 ? -16.867 -31.909 37.527 1.00 75.88 101 PRO A O 1
ATOM 782 N N . GLU A 1 102 ? -15.139 -33.255 37.965 1.00 73.19 102 GLU A N 1
ATOM 783 C CA . GLU A 1 102 ? -15.045 -32.887 39.386 1.00 73.19 102 GLU A CA 1
ATOM 784 C C . GLU A 1 102 ? -14.641 -31.422 39.606 1.00 73.19 102 GLU A C 1
ATOM 786 O O . GLU A 1 102 ? -15.029 -30.818 40.602 1.00 73.19 102 GLU A O 1
ATOM 791 N N . GLN A 1 103 ? -13.922 -30.818 38.657 1.00 66.12 103 GLN A N 1
ATOM 792 C CA . GLN A 1 103 ? -13.486 -29.421 38.728 1.00 66.12 103 GLN A CA 1
ATOM 793 C C . GLN A 1 103 ? -14.543 -28.438 38.198 1.00 66.12 103 GLN A C 1
ATOM 795 O O . GLN A 1 103 ? -14.359 -27.233 38.315 1.00 66.12 103 GLN A O 1
ATOM 800 N N . GLN A 1 104 ? -15.658 -28.930 37.644 1.00 64.19 104 GLN A N 1
ATOM 801 C CA . GLN A 1 104 ? -16.747 -28.098 37.114 1.00 64.19 104 GLN A CA 1
ATOM 802 C C . GLN A 1 104 ? -17.722 -27.596 38.199 1.00 64.19 104 GLN A C 1
ATOM 804 O O . GLN A 1 104 ? -18.587 -26.781 37.901 1.00 64.19 104 GLN A O 1
ATOM 809 N N . LYS A 1 105 ? -17.627 -28.085 39.446 1.00 59.19 105 LYS A N 1
ATOM 810 C CA . LYS A 1 105 ? -18.652 -27.872 40.492 1.00 59.19 105 LYS A CA 1
ATOM 811 C C . LYS A 1 105 ? -18.335 -26.800 41.546 1.00 59.19 105 LYS A C 1
ATOM 813 O O . LYS A 1 105 ? -19.126 -26.640 42.468 1.00 59.1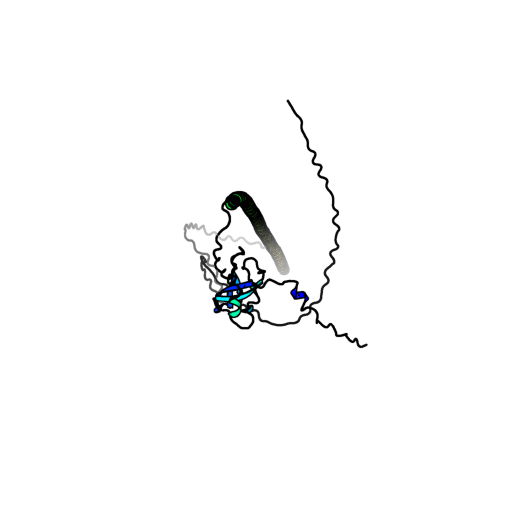9 105 LYS A O 1
ATOM 818 N N . GLN A 1 106 ? -17.207 -26.093 41.471 1.00 53.88 106 GLN A N 1
ATOM 819 C CA . GLN A 1 106 ? -16.727 -25.304 42.619 1.00 53.88 106 GLN A CA 1
ATOM 820 C C . GLN A 1 106 ? -17.380 -23.927 42.849 1.00 53.88 106 GLN A C 1
ATOM 822 O O . GLN A 1 106 ? -17.170 -23.375 43.923 1.00 53.88 106 GLN A O 1
ATOM 827 N N . ASP A 1 107 ? -18.241 -23.420 41.958 1.00 52.66 107 ASP A N 1
ATOM 828 C CA . ASP A 1 107 ? -18.741 -22.033 42.075 1.00 52.66 107 ASP A CA 1
ATOM 829 C C . ASP A 1 107 ? -20.200 -21.885 42.548 1.00 52.66 107 ASP A C 1
ATOM 831 O O . ASP A 1 107 ? -20.741 -20.781 42.570 1.00 52.66 107 ASP A O 1
ATOM 835 N N . THR A 1 108 ? -20.870 -22.959 42.982 1.00 47.09 108 THR A N 1
ATOM 836 C CA . THR A 1 108 ? -22.192 -22.819 43.627 1.00 47.09 108 THR A CA 1
ATOM 837 C C . THR A 1 108 ? -22.020 -22.656 45.134 1.00 47.09 108 THR A C 1
ATOM 839 O O . THR A 1 108 ? -21.980 -23.632 45.880 1.00 47.09 108 THR A O 1
ATOM 842 N N . ILE A 1 109 ? -21.901 -21.407 45.586 1.00 53.81 109 ILE A N 1
ATOM 843 C CA . ILE A 1 109 ? -21.974 -21.051 47.007 1.00 53.81 109 ILE A CA 1
ATOM 844 C C . ILE A 1 109 ? -23.403 -21.348 47.486 1.00 53.81 109 ILE A C 1
ATOM 846 O O . ILE A 1 109 ? -24.333 -20.582 47.231 1.00 53.81 109 ILE A O 1
ATOM 850 N N . GLU A 1 110 ? -23.598 -22.475 48.167 1.00 46.53 110 GLU A N 1
ATOM 851 C CA . GLU A 1 110 ? -24.846 -22.767 48.871 1.00 46.53 110 GLU A CA 1
ATOM 852 C C . GLU A 1 110 ? -25.008 -21.778 50.034 1.00 46.53 110 GLU A C 1
ATOM 854 O O . GLU A 1 110 ? -24.321 -21.857 51.053 1.00 46.53 110 GLU A O 1
ATOM 859 N N . VAL A 1 111 ? -25.916 -20.812 49.872 1.00 51.19 111 VAL A N 1
ATOM 860 C CA . VAL A 1 111 ? -26.301 -19.867 50.926 1.00 51.19 111 VAL A CA 1
ATOM 861 C C . VAL A 1 111 ? -26.976 -20.646 52.064 1.00 51.19 111 VAL A C 1
ATOM 863 O O . VAL A 1 111 ? -28.036 -21.243 51.842 1.00 51.19 111 VAL A O 1
ATOM 866 N N . PRO A 1 112 ? -26.432 -20.640 53.297 1.00 50.25 112 PRO A N 1
ATOM 867 C CA . PRO A 1 112 ? -27.064 -21.304 54.428 1.00 50.25 112 PRO A CA 1
ATOM 868 C C . PRO A 1 112 ? -28.414 -20.648 54.731 1.00 50.25 112 PRO A C 1
ATOM 870 O O . PRO A 1 112 ? -28.502 -19.460 55.044 1.00 50.25 112 PRO A O 1
ATOM 873 N N . ARG A 1 113 ? -29.489 -21.433 54.639 1.00 48.28 113 ARG A N 1
ATOM 874 C CA . ARG A 1 113 ? -30.857 -21.016 54.965 1.00 48.28 113 ARG A CA 1
ATOM 875 C C . ARG A 1 113 ? -30.944 -20.655 56.452 1.00 48.28 113 ARG A C 1
ATOM 877 O O . ARG A 1 113 ? -30.836 -21.529 57.310 1.00 48.28 113 ARG A O 1
ATOM 884 N N . ALA A 1 114 ? -31.141 -19.371 56.749 1.00 50.06 114 ALA A N 1
ATOM 885 C CA . ALA A 1 114 ? -31.255 -18.868 58.114 1.00 50.06 114 ALA A CA 1
ATOM 886 C C . ALA A 1 114 ? -32.446 -19.508 58.874 1.00 50.06 114 ALA A C 1
ATOM 888 O O . ALA A 1 114 ? -33.522 -19.683 58.291 1.00 50.06 114 ALA A O 1
ATOM 889 N N . PRO A 1 115 ? -32.283 -19.848 60.168 1.00 55.56 115 PRO A N 1
ATOM 890 C CA . PRO A 1 115 ? -33.355 -20.380 61.005 1.00 55.56 115 PRO A CA 1
ATOM 891 C C . PRO A 1 115 ? -34.393 -19.303 61.362 1.00 55.56 115 PRO A C 1
ATOM 893 O O . PRO A 1 115 ? -34.066 -18.139 61.584 1.00 55.56 115 PRO A O 1
ATOM 896 N N . ALA A 1 116 ? -35.660 -19.718 61.421 1.00 53.31 116 ALA A N 1
ATOM 897 C CA . ALA A 1 116 ? -36.820 -18.863 61.665 1.00 53.31 116 ALA A CA 1
ATOM 898 C C . ALA A 1 116 ? -36.747 -18.103 63.013 1.00 53.31 116 ALA A C 1
ATOM 900 O O . ALA A 1 116 ? -36.358 -18.695 64.027 1.00 53.31 116 ALA A O 1
ATOM 901 N N . PRO A 1 117 ? -37.165 -16.822 63.063 1.00 53.84 117 PRO A N 1
ATOM 902 C CA . PRO A 1 117 ? -37.160 -16.041 64.295 1.00 53.84 117 PRO A CA 1
ATOM 903 C C . PRO A 1 117 ? -38.253 -16.521 65.262 1.00 53.84 117 PRO A C 1
ATOM 905 O O . PRO A 1 117 ? -39.433 -16.592 64.918 1.00 53.84 117 PRO A O 1
ATOM 908 N N . LYS A 1 118 ? -37.848 -16.842 66.496 1.00 53.41 118 LYS A N 1
ATOM 909 C CA . LYS A 1 118 ? -38.749 -17.122 67.622 1.00 53.41 118 LYS A CA 1
ATOM 910 C C . LYS A 1 118 ? -39.346 -15.811 68.137 1.00 53.41 118 LYS A C 1
ATOM 912 O O . LYS A 1 118 ? -38.618 -14.860 68.406 1.00 53.41 118 LYS A O 1
ATOM 917 N N . ALA A 1 119 ? -40.668 -15.790 68.281 1.00 49.38 119 ALA A N 1
ATOM 918 C CA . ALA A 1 119 ? -41.430 -14.666 68.805 1.00 49.38 119 ALA A CA 1
ATOM 919 C C . ALA A 1 119 ? -41.067 -14.387 70.274 1.00 49.38 119 ALA A C 1
ATOM 921 O O . ALA A 1 119 ? -41.295 -15.227 71.142 1.00 49.38 119 ALA A O 1
ATOM 922 N N . VAL A 1 120 ? -40.525 -13.198 70.542 1.00 49.16 120 VAL A N 1
ATOM 923 C CA . VAL A 1 120 ? -40.386 -12.635 71.890 1.00 49.16 120 VAL A CA 1
ATOM 924 C C . VAL A 1 120 ? -41.386 -11.489 71.997 1.00 49.16 120 VAL A C 1
ATOM 926 O O . VAL A 1 120 ? -41.328 -10.521 71.241 1.00 49.16 120 VAL A O 1
ATOM 929 N N . VAL A 1 121 ? -42.358 -11.666 72.889 1.00 52.53 121 VAL A N 1
ATOM 930 C CA . VAL A 1 121 ? -43.471 -10.753 73.149 1.00 52.53 121 VAL A CA 1
ATOM 931 C C . VAL A 1 121 ? -43.100 -9.827 74.301 1.00 52.53 121 VAL A C 1
ATOM 933 O O . VAL A 1 121 ? -42.759 -10.302 75.378 1.00 52.53 121 VAL A O 1
ATOM 936 N N . GLY A 1 122 ? -43.283 -8.526 74.070 1.00 54.94 122 GLY A N 1
ATOM 937 C CA . GLY A 1 122 ? -43.551 -7.534 75.110 1.00 54.94 122 GLY A CA 1
ATOM 938 C C . GLY A 1 122 ? -42.345 -6.730 75.580 1.00 54.94 122 GLY A C 1
ATOM 939 O O . GLY A 1 122 ? -41.617 -7.198 76.436 1.00 54.94 122 GLY A O 1
ATOM 940 N N . GLU A 1 123 ? -42.213 -5.490 75.087 1.00 44.66 123 GLU A N 1
ATOM 941 C CA . GLU A 1 123 ? -41.810 -4.331 75.903 1.00 44.66 123 GLU A CA 1
ATOM 942 C C . GLU A 1 123 ? -41.954 -2.986 75.143 1.00 44.66 123 GLU A C 1
ATOM 944 O O . GLU A 1 123 ? -41.282 -2.710 74.153 1.00 44.66 123 GLU A O 1
ATOM 949 N N . THR A 1 124 ? -42.805 -2.108 75.692 1.00 51.28 124 THR A N 1
ATOM 950 C CA . THR A 1 124 ? -42.808 -0.625 75.609 1.00 51.28 124 THR A CA 1
ATOM 951 C C . THR A 1 124 ? -43.137 0.101 74.283 1.00 51.28 124 THR A C 1
ATOM 953 O O . THR A 1 124 ? -42.274 0.518 73.513 1.00 51.28 124 THR A O 1
ATOM 956 N N . SER A 1 125 ? -44.416 0.461 74.116 1.00 58.84 125 SER A N 1
ATOM 957 C CA . SER A 1 125 ? -44.973 1.270 73.010 1.00 58.84 125 SER A CA 1
ATOM 958 C C . SER A 1 125 ? -44.473 2.725 72.891 1.00 58.84 125 SER A C 1
ATOM 960 O O . SER A 1 125 ? -44.887 3.424 71.975 1.00 58.84 125 SER A O 1
ATOM 962 N N . ARG A 1 126 ? -43.605 3.217 73.791 1.00 59.47 126 ARG A N 1
ATOM 963 C CA . ARG A 1 126 ? -42.966 4.550 73.665 1.00 59.47 126 ARG A CA 1
ATOM 964 C C . ARG A 1 126 ? -41.564 4.496 73.042 1.00 59.47 126 ARG A C 1
ATOM 966 O O . ARG A 1 126 ? -41.081 5.512 72.560 1.00 59.47 126 ARG A O 1
ATOM 973 N N . SER A 1 127 ? -40.920 3.324 73.001 1.00 66.12 127 SER A N 1
ATOM 974 C CA . SER A 1 127 ? -39.611 3.136 72.344 1.00 66.12 127 SER A CA 1
ATOM 975 C C . SER A 1 127 ? -39.734 3.044 70.814 1.00 66.12 127 SER A C 1
ATOM 977 O O . SER A 1 127 ? -38.786 3.324 70.081 1.00 66.12 127 SER A O 1
ATOM 979 N N . THR A 1 128 ? -40.914 2.683 70.312 1.00 77.88 128 THR A N 1
ATOM 980 C CA . THR A 1 128 ? -41.173 2.468 68.884 1.00 77.88 128 THR A CA 1
ATOM 981 C C . THR A 1 128 ? -41.230 3.766 68.081 1.00 77.88 128 THR A C 1
ATOM 983 O O . THR A 1 128 ? -40.762 3.787 66.951 1.00 77.88 128 THR A O 1
ATOM 986 N N . GLU A 1 129 ? -41.734 4.860 68.652 1.00 81.69 129 GLU A N 1
ATOM 987 C CA . GLU A 1 129 ? -41.901 6.133 67.933 1.00 81.69 129 GLU A CA 1
ATOM 988 C C . GLU A 1 129 ? -40.562 6.845 67.670 1.00 81.69 129 GLU A C 1
ATOM 990 O O . GLU A 1 129 ? -40.309 7.307 66.558 1.00 81.69 129 GLU A O 1
ATOM 995 N N . ALA A 1 130 ? -39.644 6.829 68.644 1.00 83.88 130 ALA A N 1
ATOM 996 C CA . ALA A 1 130 ? -38.284 7.344 68.463 1.00 83.88 130 ALA A CA 1
ATOM 997 C C . ALA A 1 130 ? -37.513 6.568 67.378 1.00 83.88 130 ALA A C 1
ATOM 999 O O . ALA A 1 130 ? -36.873 7.173 66.519 1.00 83.88 130 ALA A O 1
ATOM 1000 N N . LYS A 1 131 ? -37.648 5.233 67.358 1.00 88.19 131 LYS A N 1
ATOM 1001 C CA . LYS A 1 131 ? -37.054 4.383 66.315 1.00 88.19 131 LYS A CA 1
ATOM 1002 C C . LYS A 1 131 ? -37.645 4.658 64.932 1.00 88.19 131 LYS A C 1
ATOM 1004 O O . LYS A 1 131 ? -36.921 4.595 63.946 1.00 88.19 131 LYS A O 1
ATOM 1009 N N . VAL A 1 132 ? -38.936 4.983 64.838 1.00 90.56 132 VAL A N 1
ATOM 1010 C CA . VAL A 1 132 ? -39.572 5.338 63.558 1.00 90.56 132 VAL A CA 1
ATOM 1011 C C . VAL A 1 132 ? -39.031 6.663 63.014 1.00 90.56 132 VAL A C 1
ATOM 1013 O O . VAL A 1 132 ? -38.737 6.738 61.823 1.00 90.56 132 VAL A O 1
ATOM 1016 N N . MET A 1 133 ? -38.829 7.684 63.856 1.00 90.75 133 MET A N 1
AT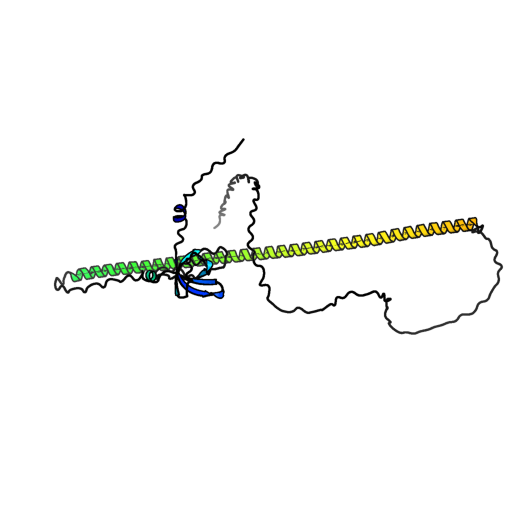OM 1017 C CA . MET A 1 133 ? -38.205 8.942 63.412 1.00 90.75 133 MET A CA 1
ATOM 1018 C C . MET A 1 133 ? -36.749 8.747 62.965 1.00 90.75 133 MET A C 1
ATOM 1020 O O . MET A 1 133 ? -36.350 9.283 61.931 1.00 90.75 133 MET A O 1
ATOM 1024 N N . GLU A 1 134 ? -35.969 7.942 63.690 1.00 92.94 134 GLU A N 1
ATOM 1025 C CA . GLU A 1 134 ? -34.587 7.610 63.314 1.00 92.94 134 GLU A CA 1
ATOM 1026 C C . GLU A 1 134 ? -34.526 6.837 61.982 1.00 92.94 134 GLU A C 1
ATOM 1028 O O . GLU A 1 134 ? -33.741 7.170 61.087 1.00 92.94 134 GLU A O 1
ATOM 1033 N N . LEU A 1 135 ? -35.418 5.859 61.794 1.00 94.50 135 LEU A N 1
ATOM 1034 C CA . LEU A 1 135 ? -35.561 5.138 60.526 1.00 94.50 135 LEU A CA 1
ATOM 1035 C C . LEU A 1 135 ? -35.989 6.069 59.383 1.00 94.50 135 LEU A C 1
ATOM 1037 O O . LEU A 1 135 ? -35.465 5.970 58.278 1.00 94.50 135 LEU A O 1
ATOM 1041 N N . SER A 1 136 ? -36.889 7.019 59.638 1.00 95.06 136 SER A N 1
ATOM 1042 C CA . SER A 1 136 ? -37.289 8.001 58.627 1.00 95.06 136 SER A CA 1
ATOM 1043 C C . SER A 1 136 ? -36.113 8.883 58.194 1.00 95.06 136 SER A C 1
ATOM 1045 O O . SER A 1 136 ? -35.933 9.125 57.001 1.00 95.06 136 SER A O 1
ATOM 1047 N N . HIS A 1 137 ? -35.285 9.335 59.140 1.00 95.00 137 HIS A N 1
ATOM 1048 C CA . HIS A 1 137 ? -34.113 10.157 58.833 1.00 95.00 137 HIS A CA 1
ATOM 1049 C C . HIS A 1 137 ? -33.050 9.377 58.045 1.00 95.00 137 HIS A C 1
ATOM 1051 O O . HIS A 1 137 ? -32.500 9.881 57.064 1.00 95.00 137 HIS A O 1
ATOM 1057 N N . THR A 1 138 ? -32.794 8.120 58.420 1.00 95.00 138 THR A N 1
ATOM 1058 C CA . THR A 1 138 ? -31.849 7.258 57.688 1.00 95.00 138 THR A CA 1
ATOM 1059 C C . THR A 1 138 ? -32.320 6.957 56.265 1.00 95.00 138 THR A C 1
ATOM 1061 O O . THR A 1 138 ? -31.505 6.996 55.341 1.00 95.00 138 THR A O 1
ATOM 1064 N N . VAL A 1 139 ? -33.624 6.749 56.045 1.00 95.94 139 VAL A N 1
ATOM 1065 C CA . VAL A 1 139 ? -34.194 6.601 54.694 1.00 95.94 139 VAL A CA 1
ATOM 1066 C C . VAL A 1 139 ? -33.969 7.860 53.854 1.00 95.94 139 VAL A C 1
ATOM 1068 O O . VAL A 1 139 ? -33.573 7.748 52.694 1.00 95.94 139 VAL A O 1
ATOM 1071 N N . GLU A 1 140 ? -34.150 9.052 54.424 1.00 96.50 140 GLU A N 1
ATOM 1072 C CA . GLU A 1 140 ? -33.908 10.310 53.708 1.00 96.50 140 GLU A CA 1
ATOM 1073 C C . GLU A 1 140 ? -32.426 10.476 53.316 1.00 96.50 140 GLU A C 1
ATOM 1075 O O . GLU A 1 140 ? -32.117 10.849 52.179 1.00 96.50 140 GLU A O 1
ATOM 1080 N N . ILE A 1 141 ? -31.496 10.145 54.222 1.00 96.62 141 ILE A N 1
ATOM 1081 C CA . ILE A 1 141 ? -30.051 10.158 53.935 1.00 96.62 141 ILE A CA 1
ATOM 1082 C C . ILE A 1 141 ? -29.723 9.193 52.788 1.00 96.62 141 ILE A C 1
ATOM 1084 O O . ILE A 1 141 ? -29.013 9.570 51.852 1.00 96.62 141 ILE A O 1
ATOM 1088 N N . LEU A 1 142 ? -30.265 7.972 52.820 1.00 95.06 142 LEU A N 1
ATOM 1089 C CA . LEU A 1 142 ? -30.041 6.970 51.774 1.00 95.06 142 LEU A CA 1
ATOM 1090 C C . LEU A 1 142 ? -30.631 7.395 50.425 1.00 95.06 142 LEU A C 1
ATOM 1092 O O . LEU A 1 142 ? -30.011 7.174 49.385 1.00 95.06 142 LEU A O 1
ATOM 1096 N N . GLN A 1 143 ? -31.796 8.044 50.418 1.00 95.75 143 GLN A N 1
ATOM 1097 C CA . GLN A 1 143 ? -32.390 8.586 49.194 1.00 95.75 143 GLN A CA 1
ATOM 1098 C C . GLN A 1 143 ? -31.515 9.685 48.580 1.00 95.75 143 GLN A C 1
ATOM 1100 O O . GLN A 1 143 ? -31.264 9.654 47.372 1.00 95.75 143 GLN A O 1
ATOM 1105 N N . LYS A 1 144 ? -30.985 10.607 49.397 1.00 96.38 144 LYS A N 1
ATOM 1106 C CA . LYS A 1 144 ? -30.042 11.642 48.933 1.00 96.38 144 LYS A CA 1
ATOM 1107 C C . LYS A 1 144 ? -28.740 11.035 48.409 1.00 96.38 144 LYS A C 1
ATOM 1109 O O . LYS A 1 144 ? -28.265 11.444 47.351 1.00 96.38 144 LYS A O 1
ATOM 1114 N N . ALA A 1 145 ? -28.192 10.035 49.099 1.00 95.69 145 ALA A N 1
ATOM 1115 C CA . ALA A 1 145 ? -26.988 9.332 48.657 1.00 95.69 145 ALA A CA 1
ATOM 1116 C C . ALA A 1 145 ? -27.200 8.621 47.308 1.00 95.69 145 ALA A C 1
ATOM 1118 O O . ALA A 1 145 ? -26.380 8.763 46.403 1.00 95.69 145 ALA A O 1
ATOM 1119 N N . ASN A 1 146 ? -28.330 7.931 47.130 1.00 93.31 146 ASN A N 1
ATOM 1120 C CA . ASN A 1 146 ? -28.671 7.275 45.865 1.00 93.31 146 ASN A CA 1
ATOM 1121 C C . ASN A 1 146 ? -28.885 8.269 44.716 1.00 93.31 146 ASN A C 1
ATOM 1123 O O . ASN A 1 146 ? -28.487 7.988 43.587 1.00 93.31 146 ASN A O 1
ATOM 1127 N N . ALA A 1 147 ? -29.493 9.429 44.982 1.00 96.12 147 ALA A N 1
ATOM 1128 C CA . ALA A 1 147 ? -29.632 10.483 43.977 1.00 96.12 147 ALA A CA 1
ATOM 1129 C C . ALA A 1 147 ? -28.259 10.997 43.516 1.00 96.12 147 ALA A C 1
ATOM 1131 O O . ALA A 1 147 ? -28.014 11.087 42.314 1.00 96.12 147 ALA A O 1
ATOM 1132 N N . LYS A 1 148 ? -27.341 11.233 44.462 1.00 96.50 148 LYS A N 1
ATOM 1133 C CA . LYS A 1 148 ? -25.968 11.655 44.163 1.00 96.50 148 LYS A CA 1
ATOM 1134 C C . LYS A 1 148 ? -25.197 10.602 43.358 1.00 96.50 148 LYS A C 1
ATOM 1136 O O . LYS A 1 148 ? -24.561 10.941 42.368 1.00 96.50 148 LYS A O 1
ATOM 1141 N N . LEU A 1 149 ? -25.299 9.324 43.732 1.00 95.50 149 LEU A N 1
ATOM 1142 C CA . LEU A 1 149 ? -24.657 8.231 42.991 1.00 95.50 149 LEU A CA 1
ATOM 1143 C C . LEU A 1 149 ? -25.167 8.124 41.549 1.00 95.50 149 LEU A C 1
ATOM 1145 O O . LEU A 1 149 ? -24.382 7.862 40.644 1.00 95.50 149 LEU A O 1
ATOM 1149 N N . ARG A 1 150 ? -26.465 8.355 41.311 1.00 94.00 150 ARG A N 1
ATOM 1150 C CA . ARG A 1 150 ? -27.023 8.384 39.948 1.00 94.00 150 ARG A CA 1
ATOM 1151 C C . ARG A 1 150 ? -26.463 9.538 39.120 1.00 94.00 150 ARG A C 1
ATOM 1153 O O . ARG A 1 150 ? -26.166 9.342 37.947 1.00 94.00 150 ARG A O 1
ATOM 1160 N N . GLU A 1 151 ? -26.302 10.715 39.718 1.00 97.00 151 GLU A N 1
ATOM 1161 C CA . GLU A 1 151 ? -25.697 11.868 39.045 1.00 97.00 151 GLU A CA 1
ATOM 1162 C C . GLU A 1 151 ? -24.223 11.610 38.696 1.00 97.00 151 GLU A C 1
ATOM 1164 O O . GLU A 1 151 ? -23.813 11.829 37.555 1.00 97.00 151 GLU A O 1
ATOM 1169 N N . GLU A 1 152 ? -23.445 11.070 39.640 1.00 95.62 152 GLU A N 1
ATOM 1170 C CA . GLU A 1 152 ? -22.044 10.691 39.411 1.00 95.62 152 GLU A CA 1
ATOM 1171 C C . GLU A 1 152 ? -21.918 9.600 38.334 1.00 95.62 152 GLU A C 1
ATOM 1173 O O . GLU A 1 152 ? -21.041 9.681 37.471 1.00 95.62 152 GLU A O 1
ATOM 1178 N N . PHE A 1 153 ? -22.823 8.617 38.328 1.00 95.38 153 PHE A N 1
ATOM 1179 C CA . PHE A 1 153 ? -22.859 7.566 37.311 1.00 95.38 153 PHE A CA 1
ATOM 1180 C C . PHE A 1 153 ? -23.171 8.120 35.914 1.00 95.38 153 PHE A C 1
ATOM 1182 O O . PHE A 1 153 ? -22.474 7.791 34.954 1.00 95.38 153 PHE A O 1
ATOM 1189 N N . GLU A 1 154 ? -24.162 9.004 35.783 1.00 95.75 154 GLU A N 1
ATOM 1190 C CA . GLU A 1 154 ? -24.478 9.650 34.503 1.00 95.75 154 GLU A CA 1
ATOM 1191 C C . GLU A 1 154 ? -23.340 10.561 34.017 1.00 95.75 154 GLU A C 1
ATOM 1193 O O . GLU A 1 154 ? -23.033 10.598 32.821 1.00 95.75 154 GLU A O 1
ATOM 1198 N N . ALA A 1 155 ? -22.653 11.258 34.926 1.00 95.31 155 ALA A N 1
ATOM 1199 C CA . ALA A 1 155 ? -21.462 12.034 34.585 1.00 95.31 155 ALA A CA 1
ATOM 1200 C C . ALA A 1 155 ? -20.318 11.132 34.088 1.00 95.31 155 ALA A C 1
ATOM 1202 O O . ALA A 1 155 ? -19.674 11.444 33.080 1.00 95.31 155 ALA A O 1
ATOM 1203 N N . LEU A 1 156 ? -20.094 9.991 34.747 1.00 96.12 156 LEU A N 1
ATOM 1204 C CA . LEU A 1 156 ? -19.089 9.009 34.338 1.00 96.12 156 LEU A CA 1
ATOM 1205 C C . LEU A 1 156 ? -19.421 8.402 32.970 1.00 96.12 156 LEU A C 1
ATOM 1207 O O . LEU A 1 156 ? -18.535 8.302 32.117 1.00 96.12 156 LEU A O 1
ATOM 1211 N N . LYS A 1 157 ? -20.692 8.059 32.742 1.00 96.06 157 LYS A N 1
ATOM 1212 C CA . LYS A 1 157 ? -21.196 7.549 31.464 1.00 96.06 157 LYS A CA 1
ATOM 1213 C C . LYS A 1 157 ? -20.949 8.546 30.332 1.00 96.06 157 LYS A C 1
ATOM 1215 O O . LYS A 1 157 ? -20.302 8.189 29.349 1.00 96.06 157 LYS A O 1
ATOM 1220 N N . LYS A 1 158 ? -21.327 9.818 30.511 1.00 96.19 158 LYS A N 1
ATOM 1221 C CA . LYS A 1 158 ? -21.030 10.892 29.540 1.00 96.19 158 LYS A CA 1
ATOM 1222 C C . LYS A 1 158 ? -19.528 11.063 29.301 1.00 96.19 158 LYS A C 1
ATOM 1224 O O . LYS A 1 158 ? -19.093 11.249 28.167 1.00 96.19 158 LYS A O 1
ATOM 1229 N N . GLY A 1 159 ? -18.712 10.968 30.353 1.00 95.94 159 GLY A N 1
ATOM 1230 C CA . GLY A 1 159 ? -17.253 11.013 30.236 1.00 95.94 159 GLY A CA 1
ATOM 1231 C C . GLY A 1 159 ? -16.659 9.815 29.483 1.00 95.94 159 GLY A C 1
ATOM 1232 O O . GLY A 1 159 ? -15.615 9.939 28.840 1.00 95.94 159 GLY A O 1
ATOM 1233 N N . HIS A 1 160 ? -17.298 8.648 29.547 1.00 94.06 160 HIS A N 1
ATOM 1234 C CA . HIS A 1 160 ? -16.919 7.475 28.762 1.00 94.06 160 HIS A CA 1
ATOM 1235 C C . HIS A 1 160 ? -17.320 7.628 27.289 1.00 94.06 160 HIS A C 1
ATOM 1237 O O . HIS A 1 160 ? -16.470 7.463 26.416 1.00 94.06 160 HIS A O 1
ATOM 1243 N N . GLU A 1 161 ? -18.557 8.047 27.017 1.00 94.00 161 GLU A N 1
ATOM 1244 C CA . GLU A 1 161 ? -19.054 8.331 25.662 1.00 94.00 161 GLU A CA 1
ATOM 1245 C C . GLU A 1 161 ? -18.184 9.376 24.947 1.00 94.00 161 GLU A C 1
ATOM 1247 O O . GLU A 1 161 ? -17.774 9.172 23.804 1.00 94.00 161 GLU A O 1
ATOM 1252 N N . LEU A 1 162 ? -17.795 10.454 25.640 1.00 96.25 162 LEU A N 1
ATOM 1253 C CA . LEU A 1 162 ? -16.898 11.469 25.082 1.00 96.25 162 LEU A CA 1
ATOM 1254 C C . LEU A 1 162 ? -15.510 10.900 24.745 1.00 96.25 162 LEU A C 1
ATOM 1256 O O . LEU A 1 162 ? -14.920 11.276 23.731 1.00 96.25 162 LEU A O 1
ATOM 1260 N N . ARG A 1 163 ? -14.973 9.997 25.576 1.00 93.69 163 ARG A N 1
ATOM 1261 C CA . ARG A 1 163 ? -13.684 9.340 25.307 1.00 93.69 163 ARG A CA 1
ATOM 1262 C C . ARG A 1 163 ? -13.768 8.414 24.096 1.00 93.69 163 ARG A C 1
ATOM 1264 O O . ARG A 1 163 ? -12.854 8.457 23.275 1.00 93.69 163 ARG A O 1
ATOM 1271 N N . ILE A 1 164 ? -14.850 7.644 23.956 1.00 93.12 164 ILE A N 1
ATOM 1272 C CA . ILE A 1 164 ? -15.101 6.816 22.764 1.00 93.12 164 ILE A CA 1
ATOM 1273 C C . ILE A 1 164 ? -15.139 7.704 21.516 1.00 93.12 164 ILE A C 1
ATOM 1275 O O . ILE A 1 164 ? -14.343 7.496 20.603 1.00 93.12 164 ILE A O 1
ATOM 1279 N N . ALA A 1 165 ? -15.951 8.767 21.525 1.00 92.62 165 ALA A N 1
ATOM 1280 C CA . ALA A 1 165 ? -16.060 9.692 20.397 1.00 92.62 165 ALA A CA 1
ATOM 1281 C C . ALA A 1 165 ? -14.712 10.348 20.031 1.00 92.62 165 ALA A C 1
ATOM 1283 O O . ALA A 1 165 ? -14.391 10.528 18.856 1.00 92.62 165 ALA A O 1
ATOM 1284 N N . GLN A 1 166 ? -13.875 10.681 21.023 1.00 91.25 166 GLN A N 1
ATOM 1285 C CA . GLN A 1 166 ? -12.526 11.204 20.775 1.00 91.25 166 GLN A CA 1
ATOM 1286 C C . GLN A 1 166 ? -11.592 10.169 20.136 1.00 91.25 166 GLN A C 1
ATOM 1288 O O . GLN A 1 166 ? -10.777 10.534 19.283 1.00 91.25 166 GLN A O 1
ATOM 1293 N N . VAL A 1 167 ? -11.671 8.901 20.548 1.00 91.81 167 VAL A N 1
ATOM 1294 C CA . VAL A 1 167 ? -10.881 7.813 19.953 1.00 91.81 167 VAL A CA 1
ATOM 1295 C C . VAL A 1 167 ? -11.324 7.562 18.512 1.00 91.81 167 VAL A C 1
ATOM 1297 O O . VAL A 1 167 ? -10.468 7.498 17.629 1.00 91.81 167 VAL A O 1
ATOM 1300 N N . GLU A 1 168 ? -12.629 7.520 18.248 1.00 91.00 168 GLU A N 1
ATOM 1301 C CA . GLU A 1 168 ? -13.187 7.372 16.898 1.00 91.00 168 GLU A CA 1
ATOM 1302 C C . GLU A 1 168 ? -12.772 8.528 15.979 1.00 91.00 168 GLU A C 1
ATOM 1304 O O . GLU A 1 168 ? -12.264 8.297 14.880 1.00 91.00 168 GLU A O 1
ATOM 1309 N N . ALA A 1 169 ? -12.868 9.776 16.451 1.00 90.06 169 ALA A N 1
ATOM 1310 C CA . ALA A 1 169 ? -12.440 10.946 15.683 1.00 90.06 169 ALA A CA 1
ATOM 1311 C C . ALA A 1 169 ? -10.937 10.918 15.345 1.00 90.06 169 ALA A C 1
ATOM 1313 O O . ALA A 1 169 ? -10.533 11.345 14.261 1.00 90.06 169 ALA A O 1
ATOM 1314 N N . ARG A 1 170 ? -10.089 10.408 16.252 1.00 87.75 170 ARG A N 1
ATOM 1315 C CA . ARG A 1 170 ? -8.655 10.201 15.977 1.00 87.75 170 ARG A CA 1
ATOM 1316 C C . ARG A 1 170 ? -8.426 9.066 14.982 1.00 87.75 170 ARG A C 1
ATOM 1318 O O . ARG A 1 170 ? -7.564 9.203 14.119 1.00 87.75 170 ARG A O 1
ATOM 1325 N N . SER A 1 171 ? -9.192 7.980 15.083 1.00 91.44 171 SER A N 1
ATOM 1326 C CA . SER A 1 171 ? -9.120 6.856 14.145 1.00 91.44 171 SER A CA 1
ATOM 1327 C C . SER A 1 171 ? -9.449 7.299 12.719 1.00 91.44 171 SER A C 1
ATOM 1329 O O . SER A 1 171 ? -8.680 7.010 11.807 1.00 91.44 171 SER A O 1
ATOM 1331 N N . LEU A 1 172 ? -10.520 8.081 12.543 1.00 90.56 172 LEU A N 1
ATOM 1332 C CA . LEU A 1 172 ? -10.925 8.614 11.238 1.00 90.56 172 LEU A CA 1
ATOM 1333 C C . LEU A 1 172 ? -9.857 9.527 10.620 1.00 90.56 172 LEU A C 1
ATOM 1335 O O . LEU A 1 172 ? -9.565 9.403 9.436 1.00 90.56 172 LEU A O 1
ATOM 1339 N N . ARG A 1 173 ? -9.219 10.402 11.415 1.00 91.00 173 ARG A N 1
ATOM 1340 C CA . ARG A 1 173 ? -8.109 11.246 10.924 1.00 91.00 173 ARG A CA 1
ATOM 1341 C C . ARG A 1 173 ? -6.910 10.418 10.464 1.00 91.00 173 ARG A C 1
ATOM 1343 O O . ARG A 1 173 ? -6.351 10.675 9.403 1.00 91.00 173 ARG A O 1
ATOM 1350 N N . ASN A 1 174 ? -6.540 9.399 11.237 1.00 90.38 174 ASN A N 1
ATOM 1351 C CA . ASN A 1 174 ? -5.445 8.512 10.855 1.00 90.38 174 ASN A CA 1
ATOM 1352 C C . ASN A 1 174 ? -5.767 7.756 9.559 1.00 90.38 174 ASN A C 1
ATOM 1354 O O . ASN A 1 174 ? -4.884 7.563 8.728 1.00 90.38 174 ASN A O 1
ATOM 1358 N N . GLU A 1 175 ? -7.019 7.338 9.368 1.00 91.94 175 GLU A N 1
ATOM 1359 C CA . GLU A 1 175 ? -7.452 6.664 8.144 1.00 91.94 175 GLU A CA 1
ATOM 1360 C C . GLU A 1 175 ? -7.373 7.591 6.924 1.00 91.94 175 GLU A C 1
ATOM 1362 O O . GLU A 1 175 ? -6.820 7.186 5.899 1.00 91.94 175 GLU A O 1
ATOM 1367 N N . THR A 1 176 ? -7.803 8.852 7.051 1.00 93.69 176 THR A N 1
ATOM 1368 C CA . THR A 1 176 ? -7.675 9.840 5.967 1.00 93.69 176 THR A CA 1
ATOM 1369 C C . THR A 1 176 ? -6.219 10.150 5.622 1.00 93.69 176 THR A C 1
ATOM 1371 O O . THR A 1 176 ? -5.880 10.244 4.442 1.00 93.69 176 THR A O 1
ATOM 1374 N N . ASP A 1 177 ? -5.337 10.242 6.623 1.00 91.88 177 ASP A N 1
ATOM 1375 C CA . ASP A 1 177 ? -3.905 10.489 6.406 1.00 91.88 177 ASP A CA 1
ATOM 1376 C C . ASP A 1 177 ? -3.230 9.293 5.712 1.00 91.88 177 ASP A C 1
ATOM 1378 O O . ASP A 1 177 ? -2.412 9.462 4.803 1.00 91.88 177 ASP A O 1
ATOM 1382 N N . ILE A 1 178 ? -3.609 8.067 6.094 1.00 90.81 178 ILE A N 1
ATOM 1383 C CA . ILE A 1 178 ? -3.140 6.839 5.438 1.00 90.81 178 ILE A CA 1
ATOM 1384 C C . ILE A 1 178 ? -3.639 6.777 3.990 1.00 90.81 178 ILE A C 1
ATOM 1386 O O . ILE A 1 178 ? -2.879 6.383 3.100 1.00 90.81 178 ILE A O 1
ATOM 1390 N N . GLU A 1 179 ? -4.894 7.144 3.727 1.00 94.38 179 GLU A N 1
ATOM 1391 C CA . GLU A 1 179 ? -5.443 7.156 2.370 1.00 94.38 179 GLU A CA 1
ATOM 1392 C C . GLU A 1 179 ? -4.746 8.196 1.482 1.00 94.38 179 GLU A C 1
ATOM 1394 O O . GLU A 1 179 ? -4.392 7.887 0.340 1.00 94.38 179 GLU A O 1
ATOM 1399 N N . LEU A 1 180 ? -4.477 9.394 2.011 1.00 96.25 180 LEU A N 1
ATOM 1400 C CA . LEU A 1 180 ? -3.727 10.432 1.303 1.00 96.25 180 LEU A CA 1
ATOM 1401 C C . LEU A 1 180 ? -2.309 9.955 0.956 1.00 96.25 180 LEU A C 1
ATOM 1403 O O . LEU A 1 180 ? -1.913 9.997 -0.208 1.00 96.25 180 LEU A O 1
ATOM 1407 N N . ALA A 1 181 ? -1.588 9.374 1.921 1.00 90.69 181 ALA A N 1
ATOM 1408 C CA . ALA A 1 181 ? -0.254 8.820 1.686 1.00 90.69 181 ALA A CA 1
ATOM 1409 C C . ALA A 1 181 ? -0.251 7.662 0.665 1.00 90.69 181 ALA A C 1
ATOM 1411 O O . ALA A 1 181 ? 0.729 7.467 -0.062 1.00 90.69 181 ALA A O 1
ATOM 1412 N N . ARG A 1 182 ? -1.334 6.872 0.583 1.00 95.00 182 ARG A N 1
ATOM 1413 C CA . ARG A 1 182 ? -1.495 5.850 -0.467 1.00 95.00 182 ARG A CA 1
ATOM 1414 C C . ARG A 1 182 ? -1.670 6.483 -1.846 1.00 95.00 182 ARG A C 1
ATOM 1416 O O . ARG A 1 182 ? -1.035 6.007 -2.786 1.00 95.00 182 ARG A O 1
ATOM 1423 N N . LYS A 1 183 ? -2.479 7.542 -1.967 1.00 97.44 183 LYS A N 1
ATOM 1424 C CA . LYS A 1 183 ? -2.678 8.270 -3.233 1.00 97.44 183 LYS A CA 1
ATOM 1425 C C . LYS A 1 183 ? -1.378 8.906 -3.724 1.00 97.44 183 LYS A C 1
ATOM 1427 O O . LYS A 1 183 ? -1.037 8.721 -4.889 1.00 97.44 183 LYS A O 1
ATOM 1432 N N . ASP A 1 184 ? -0.611 9.541 -2.841 1.00 95.56 184 ASP A N 1
ATOM 1433 C CA . ASP A 1 184 ? 0.680 10.148 -3.196 1.00 95.56 184 ASP A CA 1
ATOM 1434 C C . ASP A 1 184 ? 1.690 9.099 -3.688 1.00 95.56 184 ASP A C 1
ATOM 1436 O O . ASP A 1 184 ? 2.349 9.287 -4.712 1.00 95.56 184 ASP A O 1
ATOM 1440 N N . ASN A 1 185 ? 1.773 7.945 -3.014 1.00 94.25 185 ASN A N 1
ATOM 1441 C CA . ASN A 1 185 ? 2.625 6.840 -3.465 1.00 94.25 185 ASN A CA 1
ATOM 1442 C C . ASN A 1 185 ? 2.173 6.266 -4.814 1.00 94.25 185 ASN A C 1
ATOM 1444 O O . ASN A 1 185 ? 3.013 5.934 -5.652 1.00 94.25 185 ASN A O 1
ATOM 1448 N N . GLN A 1 186 ? 0.863 6.156 -5.044 1.00 97.06 186 GLN A N 1
ATOM 1449 C CA . GLN A 1 186 ? 0.323 5.691 -6.320 1.00 97.06 186 GLN A CA 1
ATOM 1450 C C . GLN A 1 186 ? 0.648 6.671 -7.456 1.00 97.06 186 GLN A C 1
ATOM 1452 O O . GLN A 1 186 ? 1.087 6.240 -8.523 1.00 97.06 186 GLN A O 1
ATOM 1457 N N . GLN A 1 187 ? 0.494 7.977 -7.225 1.00 95.88 187 GLN A N 1
ATOM 1458 C CA . GLN A 1 187 ? 0.865 9.010 -8.196 1.00 95.88 187 GLN A CA 1
ATOM 1459 C C . GLN A 1 187 ? 2.369 9.000 -8.488 1.00 95.88 187 GLN A C 1
ATOM 1461 O O . GLN A 1 187 ? 2.770 9.084 -9.648 1.00 95.88 187 GLN A O 1
ATOM 1466 N N . LEU A 1 188 ? 3.210 8.837 -7.461 1.00 96.81 188 LEU A N 1
ATOM 1467 C CA . LEU A 1 188 ? 4.657 8.731 -7.640 1.00 96.81 188 LEU A CA 1
ATOM 1468 C C . LEU A 1 188 ? 5.036 7.515 -8.498 1.00 96.81 188 LEU A C 1
ATOM 1470 O O . LEU A 1 188 ? 5.874 7.639 -9.389 1.00 96.81 188 LEU A O 1
ATOM 1474 N N . GLN A 1 189 ? 4.400 6.361 -8.275 1.00 94.69 189 GLN A N 1
ATOM 1475 C CA . GLN A 1 189 ? 4.625 5.167 -9.097 1.00 94.69 189 GLN A CA 1
ATOM 1476 C C . GLN A 1 189 ? 4.188 5.372 -10.552 1.00 94.69 189 GLN A C 1
ATOM 1478 O O . GLN A 1 189 ? 4.916 4.982 -11.463 1.00 94.69 189 GLN A O 1
ATOM 1483 N N . GLN A 1 190 ? 3.037 6.009 -10.785 1.00 96.38 190 GLN A N 1
ATOM 1484 C CA . GLN A 1 190 ? 2.576 6.334 -12.140 1.00 96.38 190 GLN A CA 1
ATOM 1485 C C . GLN A 1 190 ? 3.548 7.274 -12.854 1.00 96.38 190 GLN A C 1
ATOM 1487 O O . GLN A 1 190 ? 3.913 7.023 -14.001 1.00 96.38 190 GLN A O 1
ATOM 1492 N N . LYS A 1 191 ? 4.033 8.306 -12.155 1.00 97.25 191 LYS A N 1
ATOM 1493 C CA . LYS A 1 191 ? 5.038 9.225 -12.692 1.00 97.25 191 LYS A CA 1
ATOM 1494 C C . LYS A 1 191 ? 6.335 8.498 -13.053 1.00 97.25 191 LYS A C 1
ATOM 1496 O O . LYS A 1 191 ? 6.842 8.681 -14.149 1.00 97.25 191 LYS A O 1
ATOM 1501 N N . GLN A 1 192 ? 6.830 7.617 -12.184 1.00 94.50 192 GLN A N 1
ATOM 1502 C CA . GLN A 1 192 ? 8.028 6.819 -12.471 1.00 94.50 192 GLN A CA 1
ATOM 1503 C C . GLN A 1 192 ? 7.854 5.910 -13.696 1.00 94.50 192 GLN A C 1
ATOM 1505 O O . GLN A 1 192 ? 8.789 5.755 -14.478 1.00 94.50 192 GLN A O 1
ATOM 1510 N N . GLN A 1 193 ? 6.671 5.318 -13.885 1.00 96.00 193 GLN A N 1
ATOM 1511 C CA . GLN A 1 193 ? 6.375 4.516 -15.077 1.00 96.00 193 GLN A CA 1
ATOM 1512 C C . GLN A 1 193 ? 6.318 5.372 -16.346 1.00 96.00 193 GLN A C 1
ATOM 1514 O O . GLN A 1 193 ? 6.817 4.943 -17.386 1.00 96.00 193 GLN A O 1
ATOM 1519 N N . GLN A 1 194 ? 5.750 6.577 -16.260 1.00 97.50 194 GLN A N 1
ATOM 1520 C CA . GLN A 1 194 ? 5.728 7.521 -17.374 1.00 97.50 194 GLN A CA 1
ATOM 1521 C C . GLN A 1 194 ? 7.147 7.968 -17.749 1.00 97.50 194 GLN A C 1
ATOM 1523 O O . GLN A 1 194 ? 7.526 7.839 -18.912 1.00 97.50 194 GLN A O 1
ATOM 1528 N N . ASP A 1 195 ? 7.941 8.408 -16.770 1.00 96.19 195 ASP A N 1
ATOM 1529 C CA . ASP A 1 195 ? 9.324 8.853 -16.973 1.00 96.19 195 ASP A CA 1
ATOM 1530 C C . ASP A 1 195 ? 10.179 7.724 -17.586 1.00 96.19 195 ASP A C 1
ATOM 1532 O O . ASP A 1 195 ? 10.963 7.949 -18.511 1.00 96.19 195 ASP A O 1
ATOM 1536 N N . LEU A 1 196 ? 9.992 6.479 -17.124 1.00 96.75 196 LEU A N 1
ATOM 1537 C CA . LEU A 1 196 ? 10.656 5.305 -17.698 1.00 96.75 196 LEU A CA 1
ATOM 1538 C C . LEU A 1 196 ? 10.217 5.047 -19.148 1.00 96.75 196 LEU A C 1
ATOM 1540 O O . LEU A 1 196 ? 11.059 4.758 -19.999 1.00 96.75 196 LEU A O 1
ATOM 1544 N N . GLY A 1 197 ? 8.921 5.163 -19.446 1.00 96.31 197 GLY A N 1
ATOM 1545 C CA . GLY A 1 197 ? 8.390 5.008 -20.802 1.00 96.31 197 GLY A CA 1
ATOM 1546 C C . GLY A 1 197 ? 8.915 6.069 -21.774 1.00 96.31 197 GLY A C 1
ATOM 1547 O O . GLY A 1 197 ? 9.252 5.751 -22.916 1.00 96.31 197 GLY A O 1
ATOM 1548 N N . GLU A 1 198 ? 9.041 7.318 -21.323 1.00 97.94 198 GLU A N 1
ATOM 1549 C CA . GLU A 1 198 ? 9.639 8.407 -22.104 1.00 97.94 198 GLU A CA 1
ATOM 1550 C C . GLU A 1 198 ? 11.136 8.173 -22.351 1.00 97.94 198 GLU A C 1
ATOM 1552 O O . GLU A 1 198 ? 11.607 8.342 -23.480 1.00 97.94 198 GLU A O 1
ATOM 1557 N N . ALA A 1 199 ? 11.874 7.702 -21.340 1.00 95.19 199 ALA A N 1
ATOM 1558 C CA . ALA A 1 199 ? 13.286 7.356 -21.486 1.00 95.19 199 ALA A CA 1
ATOM 1559 C C . ALA A 1 199 ? 13.508 6.222 -22.502 1.00 95.19 199 ALA A C 1
ATOM 1561 O O . ALA A 1 199 ? 14.398 6.327 -23.349 1.00 95.19 199 ALA A O 1
ATOM 1562 N N . ILE A 1 200 ? 12.682 5.167 -22.465 1.00 96.88 200 ILE A N 1
ATOM 1563 C CA . ILE A 1 200 ? 12.737 4.064 -23.440 1.00 96.88 200 ILE A CA 1
ATOM 1564 C C . ILE A 1 200 ? 12.494 4.593 -24.857 1.00 96.88 200 ILE A C 1
ATOM 1566 O O . ILE A 1 200 ? 13.296 4.321 -25.751 1.00 96.88 200 ILE A O 1
ATOM 1570 N N . ARG A 1 201 ? 11.461 5.423 -25.053 1.00 97.62 201 ARG A N 1
ATOM 1571 C CA . ARG A 1 201 ? 11.147 6.017 -26.363 1.00 97.62 201 ARG A CA 1
ATOM 1572 C C . ARG A 1 201 ? 12.306 6.852 -26.915 1.00 97.62 201 ARG A C 1
ATOM 1574 O O . ARG A 1 201 ? 12.606 6.777 -28.103 1.00 97.62 201 ARG A O 1
ATOM 1581 N N . HIS A 1 202 ? 12.981 7.625 -26.064 1.00 97.06 202 HIS A N 1
ATOM 1582 C CA . HIS A 1 202 ? 14.147 8.407 -26.477 1.00 97.06 202 HIS A CA 1
ATOM 1583 C C . HIS A 1 202 ? 15.324 7.510 -26.894 1.00 97.06 202 HIS A C 1
ATOM 1585 O O . HIS A 1 202 ? 15.996 7.787 -27.888 1.00 97.06 202 HIS A O 1
ATOM 1591 N N . VAL A 1 203 ? 15.573 6.414 -26.167 1.00 96.06 203 VAL A N 1
ATOM 1592 C CA . VAL A 1 203 ? 16.609 5.435 -26.537 1.00 96.06 203 VAL A CA 1
ATOM 1593 C C . VAL A 1 203 ? 16.292 4.777 -27.882 1.00 96.06 203 VAL A C 1
ATOM 1595 O O . VAL A 1 203 ? 17.190 4.655 -28.716 1.00 96.06 203 VAL A O 1
ATOM 1598 N N . GLU A 1 204 ? 15.035 4.409 -28.131 1.00 96.81 204 GLU A N 1
ATOM 1599 C CA . GLU A 1 204 ? 14.589 3.864 -29.421 1.00 96.81 204 GLU A CA 1
ATOM 1600 C C . GLU A 1 204 ? 14.774 4.871 -30.565 1.00 96.81 204 GLU A C 1
ATOM 1602 O O . GLU A 1 204 ? 15.310 4.521 -31.618 1.00 96.81 204 GLU A O 1
ATOM 1607 N N . GLU A 1 205 ? 14.414 6.140 -30.350 1.00 97.69 205 GLU A N 1
ATOM 1608 C CA . GLU A 1 205 ? 14.594 7.205 -31.342 1.00 97.69 205 GLU A CA 1
ATOM 1609 C C . GLU A 1 205 ? 16.076 7.415 -31.691 1.00 97.69 205 GLU A C 1
ATOM 1611 O O . GLU A 1 205 ? 16.445 7.509 -32.868 1.00 97.69 205 GLU A O 1
ATOM 1616 N N . VAL A 1 206 ? 16.946 7.456 -30.677 1.00 97.56 206 VAL A N 1
ATOM 1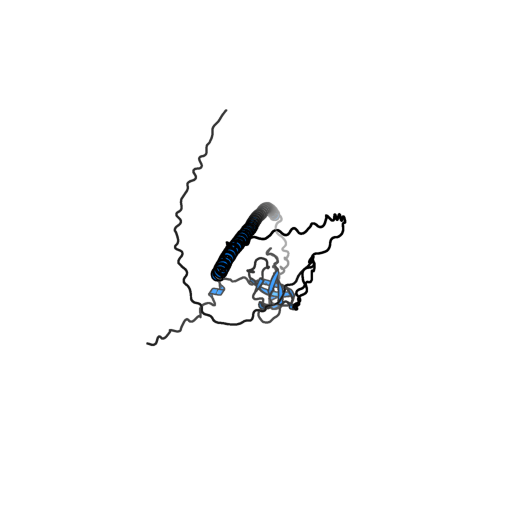617 C CA . VAL A 1 206 ? 18.399 7.547 -30.874 1.00 97.56 206 VAL A CA 1
ATOM 1618 C C . VAL A 1 206 ? 18.921 6.307 -31.603 1.00 97.56 206 VAL A C 1
ATOM 1620 O O . VAL A 1 206 ? 19.698 6.447 -32.549 1.00 97.56 206 VAL A O 1
ATOM 1623 N N . GLY A 1 207 ? 18.466 5.109 -31.229 1.00 96.25 207 GLY A N 1
ATOM 1624 C CA . GLY A 1 207 ? 18.826 3.857 -31.898 1.00 96.25 207 GLY A CA 1
ATOM 1625 C C . GLY A 1 207 ? 18.457 3.852 -33.385 1.00 96.25 207 GLY A C 1
ATOM 1626 O O . GLY A 1 207 ? 19.277 3.476 -34.230 1.00 96.25 207 GLY A O 1
ATOM 1627 N N . GLN A 1 208 ? 17.269 4.353 -33.731 1.00 97.06 208 GLN A N 1
ATOM 1628 C CA . GLN A 1 208 ? 16.838 4.483 -35.123 1.00 97.06 208 GLN A CA 1
ATOM 1629 C C . GLN A 1 208 ? 17.689 5.504 -35.891 1.00 97.06 208 GLN A C 1
ATOM 1631 O O . GLN A 1 208 ? 18.113 5.234 -37.017 1.00 97.06 208 GLN A O 1
ATOM 1636 N N . LYS A 1 209 ? 17.993 6.658 -35.283 1.00 97.25 209 LYS A N 1
ATOM 1637 C CA . LYS A 1 209 ? 18.874 7.679 -35.880 1.00 97.25 209 LYS A CA 1
ATOM 1638 C C . LYS A 1 209 ? 20.271 7.125 -36.169 1.00 97.25 209 LYS A C 1
ATOM 1640 O O . LYS A 1 209 ? 20.791 7.341 -37.263 1.00 97.25 209 LYS A O 1
ATOM 1645 N N . VAL A 1 210 ? 20.855 6.383 -35.225 1.00 97.62 210 VAL A N 1
ATOM 1646 C CA . VAL A 1 210 ? 22.163 5.728 -35.399 1.00 97.62 210 VAL A CA 1
ATOM 1647 C C . VAL A 1 210 ? 22.112 4.700 -36.529 1.00 97.62 210 VAL A C 1
ATOM 1649 O O . VAL A 1 210 ? 22.996 4.691 -37.383 1.00 97.62 210 VAL A O 1
ATOM 1652 N N . THR A 1 211 ? 21.060 3.881 -36.582 1.00 96.75 211 THR A N 1
ATOM 1653 C CA . THR A 1 211 ? 20.876 2.875 -37.640 1.00 96.75 211 THR A CA 1
ATOM 1654 C C . THR A 1 211 ? 20.803 3.522 -39.024 1.00 96.75 211 THR A C 1
ATOM 1656 O O . THR A 1 211 ? 21.528 3.115 -39.930 1.00 96.75 211 THR A O 1
ATOM 1659 N N . ASN A 1 212 ? 20.010 4.586 -39.174 1.00 97.25 212 ASN A N 1
ATOM 1660 C CA . ASN A 1 212 ? 19.885 5.319 -40.437 1.00 97.25 212 ASN A CA 1
ATOM 1661 C C . ASN A 1 212 ? 21.217 5.964 -40.867 1.00 97.25 212 ASN A C 1
ATOM 1663 O O . ASN A 1 212 ? 21.557 5.979 -42.054 1.00 97.25 212 ASN A O 1
ATOM 1667 N N . LEU A 1 213 ? 21.984 6.499 -39.908 1.00 96.88 213 LEU A N 1
ATOM 1668 C CA . LEU A 1 213 ? 23.293 7.097 -40.176 1.00 96.88 213 LEU A CA 1
ATOM 1669 C C . LEU A 1 213 ? 24.304 6.043 -40.644 1.00 96.88 213 LEU A C 1
ATOM 1671 O O . LEU A 1 213 ? 25.027 6.277 -41.613 1.00 96.88 213 LEU A O 1
ATOM 1675 N N . LEU A 1 214 ? 24.325 4.876 -39.992 1.00 96.31 214 LEU A N 1
ATOM 1676 C CA . LEU A 1 214 ? 25.163 3.746 -40.393 1.00 96.31 214 LEU A CA 1
ATOM 1677 C C . LEU A 1 214 ? 24.789 3.244 -41.788 1.00 96.31 214 LEU A C 1
ATOM 1679 O O . LEU A 1 214 ? 25.673 3.068 -42.621 1.00 96.31 214 LEU A O 1
ATOM 1683 N N . GLU A 1 215 ? 23.497 3.075 -42.073 1.00 96.94 215 GLU A N 1
ATOM 1684 C CA . GLU A 1 215 ? 23.028 2.653 -43.395 1.00 96.94 215 GLU A CA 1
ATOM 1685 C C . GLU A 1 215 ? 23.460 3.642 -44.488 1.00 96.94 215 GLU A C 1
ATOM 1687 O O . GLU A 1 215 ? 23.948 3.234 -45.543 1.00 96.94 215 GLU A O 1
ATOM 1692 N N . THR A 1 216 ? 23.335 4.945 -44.222 1.00 97.56 216 THR A N 1
ATOM 1693 C CA . THR A 1 216 ? 23.763 5.998 -45.153 1.00 97.56 216 THR A CA 1
ATOM 1694 C C . THR A 1 216 ? 25.277 5.970 -45.365 1.00 97.56 216 THR A C 1
ATOM 1696 O O . THR A 1 216 ? 25.731 5.980 -46.505 1.00 97.56 216 THR A O 1
ATOM 1699 N N . SER A 1 217 ? 26.061 5.875 -44.287 1.00 97.25 217 SER A N 1
ATOM 1700 C CA . SER A 1 217 ? 27.527 5.807 -44.350 1.00 97.25 217 SER A CA 1
ATOM 1701 C C . SER A 1 217 ? 28.016 4.588 -45.141 1.00 97.25 217 SER A C 1
ATOM 1703 O O . SER A 1 217 ? 28.834 4.725 -46.052 1.00 97.25 217 SER A O 1
ATOM 1705 N N . VAL A 1 218 ? 27.449 3.406 -44.870 1.00 97.94 218 VAL A N 1
ATOM 1706 C CA . VAL A 1 218 ? 27.781 2.167 -45.590 1.00 97.94 218 VAL A CA 1
ATOM 1707 C C . VAL A 1 218 ? 27.447 2.288 -47.076 1.00 97.94 218 VAL A C 1
ATOM 1709 O O . VAL A 1 218 ? 28.272 1.916 -47.910 1.00 97.94 218 VAL A O 1
ATOM 1712 N N . LYS A 1 219 ? 26.274 2.833 -47.431 1.00 97.12 219 LYS A N 1
ATOM 1713 C CA . LYS A 1 219 ? 25.893 3.048 -48.838 1.00 97.12 219 LYS A CA 1
ATOM 1714 C C . LYS A 1 219 ? 26.851 4.003 -49.551 1.00 97.12 219 LYS A C 1
ATOM 1716 O O . LYS A 1 219 ? 27.251 3.707 -50.674 1.00 97.12 219 LYS A O 1
ATOM 1721 N N . THR A 1 220 ? 27.236 5.105 -48.907 1.00 97.75 220 THR A N 1
ATOM 1722 C CA . THR A 1 220 ? 28.167 6.088 -49.479 1.00 97.75 220 THR A CA 1
ATOM 1723 C C . THR A 1 220 ? 29.546 5.477 -49.718 1.00 97.75 220 THR A C 1
ATOM 1725 O O . THR A 1 220 ? 30.031 5.513 -50.845 1.00 97.75 220 THR A O 1
ATOM 1728 N N . HIS A 1 221 ? 30.141 4.830 -48.712 1.00 96.75 221 HIS A N 1
ATOM 1729 C CA . HIS A 1 221 ? 31.460 4.206 -48.863 1.00 96.75 221 HIS A CA 1
ATOM 1730 C C . HIS A 1 221 ? 31.465 3.049 -49.867 1.00 96.75 221 HIS A C 1
ATOM 1732 O O . HIS A 1 221 ? 32.434 2.873 -50.606 1.00 96.75 221 HIS A O 1
ATOM 1738 N N . LEU A 1 222 ? 30.379 2.272 -49.942 1.00 97.81 222 LEU A N 1
ATOM 1739 C CA . LEU A 1 222 ? 30.238 1.233 -50.961 1.00 97.81 222 LEU A CA 1
ATOM 1740 C C . LEU A 1 222 ? 30.161 1.838 -52.371 1.00 97.81 222 LEU A C 1
ATOM 1742 O O . LEU A 1 222 ? 30.794 1.319 -53.290 1.00 97.81 222 LEU A O 1
ATOM 1746 N N . ALA A 1 223 ? 29.417 2.933 -52.551 1.00 96.62 223 ALA A N 1
ATOM 1747 C CA . ALA A 1 223 ? 29.325 3.628 -53.832 1.00 96.62 223 ALA A CA 1
ATOM 1748 C C . ALA A 1 223 ? 30.681 4.211 -54.270 1.00 96.62 223 ALA A C 1
ATOM 1750 O O . ALA A 1 223 ? 31.067 4.038 -55.427 1.00 96.62 223 ALA A O 1
ATOM 1751 N N . GLU A 1 224 ? 31.425 4.830 -53.348 1.00 97.56 224 GLU A N 1
ATOM 1752 C CA . GLU A 1 224 ? 32.784 5.338 -53.588 1.00 97.56 224 GLU A CA 1
ATOM 1753 C C . GLU A 1 224 ? 33.740 4.210 -54.007 1.00 97.56 224 GLU A C 1
ATOM 1755 O O . GLU A 1 224 ? 34.410 4.312 -55.036 1.00 97.56 224 GLU A O 1
ATOM 1760 N N . ALA A 1 225 ? 33.738 3.090 -53.275 1.00 97.12 225 ALA A N 1
ATOM 1761 C CA . ALA A 1 225 ? 34.582 1.937 -53.582 1.00 97.12 225 ALA A CA 1
ATOM 1762 C C . ALA A 1 225 ? 34.278 1.339 -54.968 1.00 97.12 225 ALA A C 1
ATOM 1764 O O . ALA A 1 225 ? 35.198 1.031 -55.731 1.00 97.12 225 ALA A O 1
ATOM 1765 N N . LEU A 1 226 ? 32.994 1.211 -55.326 1.00 97.62 226 LEU A N 1
ATOM 1766 C CA . LEU A 1 226 ? 32.577 0.734 -56.649 1.00 97.62 226 LEU A CA 1
ATOM 1767 C C . LEU A 1 226 ? 32.979 1.711 -57.762 1.00 97.62 226 LEU A C 1
ATOM 1769 O O . LEU A 1 226 ? 33.410 1.280 -58.836 1.00 97.62 226 LEU A O 1
ATOM 1773 N N . GLN A 1 227 ? 32.876 3.019 -57.517 1.00 97.44 227 GLN A N 1
ATOM 1774 C CA . GLN A 1 227 ? 33.287 4.043 -58.474 1.00 97.44 227 GLN A CA 1
ATOM 1775 C C . GLN A 1 227 ? 34.801 4.006 -58.722 1.00 97.44 227 GLN A C 1
ATOM 1777 O O . GLN A 1 227 ? 35.240 4.088 -59.873 1.00 97.44 227 GLN A O 1
ATOM 1782 N N . ASP A 1 228 ? 35.606 3.853 -57.673 1.00 97.56 228 ASP A N 1
ATOM 1783 C CA . ASP A 1 228 ? 37.062 3.773 -57.802 1.00 97.56 228 ASP A CA 1
ATOM 1784 C C . ASP A 1 228 ? 37.512 2.467 -58.467 1.00 97.56 228 ASP A C 1
ATOM 1786 O O . ASP A 1 228 ? 38.413 2.484 -59.314 1.00 97.56 228 ASP A O 1
ATOM 1790 N N . GLN A 1 229 ? 36.824 1.353 -58.200 1.00 97.88 229 GLN A N 1
ATOM 1791 C CA . GLN A 1 229 ? 37.033 0.105 -58.933 1.00 97.88 229 GLN A CA 1
ATOM 1792 C C . GLN A 1 229 ? 36.709 0.266 -60.428 1.00 97.88 229 GLN A C 1
ATOM 1794 O O . GLN A 1 229 ? 37.491 -0.173 -61.275 1.00 97.88 229 GLN A O 1
ATOM 1799 N N . ALA A 1 230 ? 35.603 0.933 -60.772 1.00 96.88 230 ALA A N 1
ATOM 1800 C CA . ALA A 1 230 ? 35.230 1.193 -62.162 1.00 96.88 230 ALA A CA 1
ATOM 1801 C C . ALA A 1 230 ? 36.264 2.074 -62.889 1.00 96.88 230 ALA A C 1
ATOM 1803 O O . ALA A 1 230 ? 36.630 1.778 -64.032 1.00 96.88 230 ALA A O 1
ATOM 1804 N N . LYS A 1 231 ? 36.791 3.116 -62.225 1.00 97.25 231 LYS A N 1
ATOM 1805 C CA . LYS A 1 231 ? 37.889 3.945 -62.761 1.00 97.25 231 LYS A CA 1
ATOM 1806 C C . LYS A 1 231 ? 39.150 3.116 -63.009 1.00 97.25 231 LYS A C 1
ATOM 1808 O O . LYS A 1 231 ? 39.754 3.244 -64.073 1.00 97.25 231 LYS A O 1
ATOM 1813 N N . ASN A 1 232 ? 39.527 2.254 -62.064 1.00 97.81 232 ASN A N 1
ATOM 1814 C CA . ASN A 1 232 ? 40.700 1.387 -62.187 1.00 97.81 232 ASN A CA 1
ATOM 1815 C C . ASN A 1 232 ? 40.555 0.415 -63.374 1.00 97.81 232 ASN A C 1
ATOM 1817 O O . ASN A 1 232 ? 41.426 0.365 -64.241 1.00 97.81 232 ASN A O 1
ATOM 1821 N N . ILE A 1 233 ? 39.412 -0.273 -63.487 1.00 96.56 233 ILE A N 1
ATOM 1822 C CA . ILE A 1 233 ? 39.117 -1.164 -64.623 1.00 96.56 233 ILE A CA 1
ATOM 1823 C C . ILE A 1 233 ? 39.185 -0.400 -65.950 1.00 96.56 233 ILE A C 1
ATOM 1825 O O . ILE A 1 233 ? 39.839 -0.857 -66.886 1.00 96.56 233 ILE A O 1
ATOM 1829 N N . THR A 1 234 ? 38.563 0.779 -66.027 1.00 96.44 234 THR A N 1
ATOM 1830 C CA . THR A 1 234 ? 38.576 1.615 -67.239 1.00 96.44 234 THR A CA 1
ATOM 1831 C C . THR A 1 234 ? 40.001 2.021 -67.619 1.00 96.44 234 THR A C 1
ATOM 1833 O O . THR A 1 234 ? 40.383 1.898 -68.781 1.00 96.44 234 THR A O 1
ATOM 1836 N N . SER A 1 235 ? 40.811 2.440 -66.642 1.00 96.50 235 SER A N 1
ATOM 1837 C CA . SER A 1 235 ? 42.227 2.765 -66.844 1.00 96.50 235 SER A CA 1
ATOM 1838 C C . SER A 1 235 ? 43.010 1.569 -67.395 1.00 96.50 235 SER A C 1
ATOM 1840 O O . SER A 1 235 ? 43.741 1.716 -68.375 1.00 96.50 235 SER A O 1
ATOM 1842 N N . ASN A 1 236 ? 42.812 0.374 -66.830 1.00 96.94 236 ASN A N 1
ATOM 1843 C CA . ASN A 1 236 ? 43.470 -0.848 -67.302 1.00 96.94 236 ASN A CA 1
ATOM 1844 C C . ASN A 1 236 ? 43.060 -1.204 -68.740 1.00 96.94 236 ASN A C 1
ATOM 1846 O O . ASN A 1 236 ? 43.919 -1.558 -69.545 1.00 96.94 236 ASN A O 1
ATOM 1850 N N . ILE A 1 237 ? 41.775 -1.067 -69.093 1.00 95.38 237 ILE A N 1
ATOM 1851 C CA . ILE A 1 237 ? 41.286 -1.299 -70.464 1.00 95.38 237 ILE A CA 1
ATOM 1852 C C . ILE A 1 237 ? 41.921 -0.302 -71.441 1.00 95.38 237 ILE A C 1
A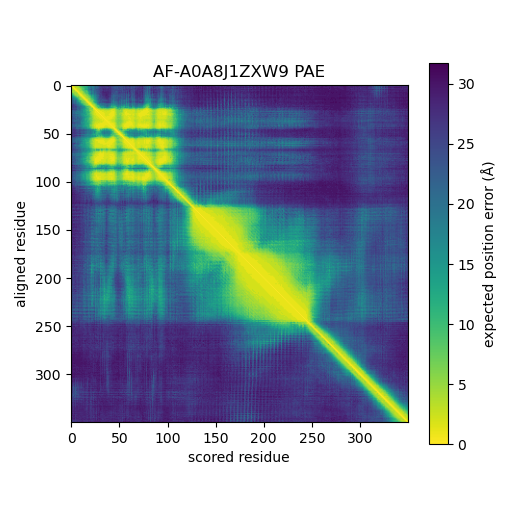TOM 1854 O O . ILE A 1 237 ? 42.414 -0.706 -72.493 1.00 95.38 237 ILE A O 1
ATOM 1858 N N . VAL A 1 238 ? 41.953 0.991 -71.100 1.00 94.06 238 VAL A N 1
ATOM 1859 C CA . VAL A 1 238 ? 42.570 2.027 -71.947 1.00 94.06 238 VAL A CA 1
ATOM 1860 C C . VAL A 1 238 ? 44.055 1.739 -72.172 1.00 94.06 238 VAL A C 1
ATOM 1862 O O . VAL A 1 238 ? 44.519 1.815 -73.310 1.00 94.06 238 VAL A O 1
ATOM 1865 N N . GLN A 1 239 ? 44.792 1.351 -71.128 1.00 93.75 239 GLN A N 1
ATOM 1866 C CA . GLN A 1 239 ? 46.202 0.966 -71.253 1.00 93.75 239 GLN A CA 1
ATOM 1867 C C . GLN A 1 239 ? 46.391 -0.262 -72.156 1.00 93.75 239 GLN A C 1
ATOM 1869 O O . GLN A 1 239 ? 47.287 -0.265 -72.999 1.00 93.75 239 GLN A O 1
ATOM 1874 N N . GLN A 1 240 ? 45.535 -1.283 -72.032 1.00 94.06 240 GLN A N 1
ATOM 1875 C CA . GLN A 1 240 ? 45.582 -2.470 -72.895 1.00 94.06 240 GLN A CA 1
ATOM 1876 C C . GLN A 1 240 ? 45.296 -2.133 -74.367 1.00 94.06 240 GLN A C 1
ATOM 1878 O O . GLN A 1 240 ? 45.999 -2.621 -75.251 1.00 94.06 240 GLN A O 1
ATOM 1883 N N . LEU A 1 241 ? 44.313 -1.268 -74.646 1.00 91.62 241 LEU A N 1
ATOM 1884 C CA . LEU A 1 241 ? 44.001 -0.816 -76.009 1.00 91.62 241 LEU A CA 1
ATOM 1885 C C . LEU A 1 241 ? 45.147 -0.003 -76.624 1.00 91.62 241 LEU A C 1
ATOM 1887 O O . LEU A 1 241 ? 45.506 -0.222 -77.782 1.00 91.62 241 LEU A O 1
ATOM 1891 N N . GLN A 1 242 ? 45.766 0.883 -75.838 1.00 88.69 242 GLN A N 1
ATOM 1892 C CA . GLN A 1 242 ? 46.954 1.629 -76.259 1.00 88.69 242 GLN A CA 1
ATOM 1893 C C . GLN A 1 242 ? 48.129 0.691 -76.566 1.00 88.69 242 GLN A C 1
ATOM 1895 O O . GLN A 1 242 ? 48.773 0.845 -77.603 1.00 88.69 242 GLN A O 1
ATOM 1900 N N . ALA A 1 243 ? 48.373 -0.311 -75.714 1.00 90.81 243 ALA A N 1
ATOM 1901 C CA . ALA A 1 243 ? 49.410 -1.320 -75.936 1.00 90.81 243 ALA A CA 1
ATOM 1902 C C . ALA A 1 243 ? 49.156 -2.170 -77.196 1.00 90.81 243 ALA A C 1
ATOM 1904 O O . ALA A 1 243 ? 50.104 -2.588 -77.856 1.00 90.81 243 ALA A O 1
ATOM 1905 N N . ALA A 1 244 ? 47.891 -2.381 -77.568 1.00 92.19 244 ALA A N 1
ATOM 1906 C CA . ALA A 1 244 ? 47.497 -3.072 -78.796 1.00 92.19 244 ALA A CA 1
ATOM 1907 C C . ALA A 1 244 ? 47.575 -2.196 -80.068 1.00 92.19 244 ALA A C 1
ATOM 1909 O O . ALA A 1 244 ? 47.217 -2.659 -81.150 1.00 92.19 244 ALA A O 1
ATOM 1910 N N . GLY A 1 245 ? 48.010 -0.933 -79.968 1.00 87.44 245 GLY A N 1
ATOM 1911 C CA . GLY A 1 245 ? 48.069 -0.001 -81.102 1.00 87.44 245 GLY A CA 1
ATOM 1912 C C . GLY A 1 245 ? 46.713 0.594 -81.506 1.00 87.44 245 GLY A C 1
ATOM 1913 O O . GLY A 1 245 ? 46.625 1.297 -82.514 1.00 87.44 245 GLY A O 1
ATOM 1914 N N . ILE A 1 246 ? 45.657 0.364 -80.718 1.00 82.81 246 ILE A N 1
ATOM 1915 C CA . ILE A 1 246 ? 44.334 0.967 -80.912 1.00 82.81 246 ILE A CA 1
ATOM 1916 C C . ILE A 1 246 ? 44.353 2.335 -80.221 1.00 82.81 246 ILE A C 1
ATOM 1918 O O . ILE A 1 246 ? 43.901 2.511 -79.090 1.00 82.81 246 ILE A O 1
ATOM 1922 N N . GLY A 1 247 ? 44.974 3.312 -80.882 1.00 73.38 247 GLY A N 1
ATOM 1923 C CA . GLY A 1 247 ? 45.040 4.683 -80.385 1.00 73.38 247 GLY A CA 1
ATOM 1924 C C . GLY A 1 247 ? 43.677 5.393 -80.457 1.00 73.38 247 GLY A C 1
ATOM 1925 O O . GLY A 1 247 ? 42.919 5.165 -81.400 1.00 73.38 247 GLY A O 1
ATOM 1926 N N . PRO A 1 248 ? 43.373 6.321 -79.530 1.00 68.88 248 PRO A N 1
ATOM 1927 C CA . PRO A 1 248 ? 42.125 7.096 -79.544 1.00 68.88 248 PRO A CA 1
ATOM 1928 C C . PRO A 1 248 ? 41.988 8.044 -80.754 1.00 68.88 248 PRO A C 1
ATOM 1930 O O . PRO A 1 248 ? 40.899 8.535 -81.018 1.00 68.88 248 PRO A O 1
ATOM 1933 N N . ASN A 1 249 ? 43.066 8.262 -81.520 1.00 62.53 249 ASN A N 1
ATOM 1934 C CA . ASN A 1 249 ? 43.099 9.074 -82.745 1.00 62.53 249 ASN A CA 1
ATOM 1935 C C . ASN A 1 249 ? 43.154 8.217 -84.022 1.00 62.53 249 ASN A C 1
ATOM 1937 O O . ASN A 1 249 ? 43.875 8.526 -84.974 1.00 62.53 249 ASN A O 1
ATOM 1941 N N . GLY A 1 250 ? 42.385 7.129 -84.060 1.00 55.53 250 GLY A N 1
ATOM 1942 C CA . GLY A 1 250 ? 42.081 6.431 -85.304 1.00 55.53 250 GLY A CA 1
ATOM 1943 C C . GLY A 1 250 ? 41.191 7.301 -86.188 1.00 55.53 250 GLY A C 1
ATOM 1944 O O . GLY A 1 250 ? 39.975 7.150 -86.186 1.00 55.53 250 GLY A O 1
ATOM 1945 N N . ASN A 1 251 ? 41.799 8.224 -86.933 1.00 54.06 251 ASN A N 1
ATOM 1946 C CA . ASN A 1 251 ? 41.146 9.068 -87.929 1.00 54.06 251 ASN A CA 1
ATOM 1947 C C . ASN A 1 251 ? 40.720 8.192 -89.128 1.00 54.06 251 ASN A C 1
ATOM 1949 O O . ASN A 1 251 ? 41.352 8.193 -90.183 1.00 54.06 251 ASN A O 1
ATOM 1953 N N . HIS A 1 252 ? 39.697 7.357 -88.945 1.00 54.59 252 HIS A N 1
ATOM 1954 C CA . HIS A 1 252 ? 39.059 6.623 -90.032 1.00 54.59 252 HIS A CA 1
ATOM 1955 C C . HIS A 1 252 ? 38.113 7.583 -90.755 1.00 54.59 252 HIS A C 1
ATOM 1957 O O . HIS A 1 252 ? 37.015 7.873 -90.285 1.00 54.59 252 HIS A O 1
ATOM 1963 N N . GLN A 1 253 ? 38.555 8.083 -91.911 1.00 46.44 253 GLN A N 1
ATOM 1964 C CA . GLN A 1 253 ? 37.668 8.696 -92.893 1.00 46.44 253 GLN A CA 1
ATOM 1965 C C . GLN A 1 253 ? 36.601 7.671 -93.288 1.00 46.44 253 GLN A C 1
ATOM 1967 O O . GLN A 1 253 ? 36.863 6.739 -94.049 1.00 46.44 253 GLN A O 1
ATOM 1972 N N . GLN A 1 254 ? 35.392 7.831 -92.757 1.00 48.28 254 GLN A N 1
ATOM 1973 C CA . GLN A 1 254 ? 34.237 7.073 -93.201 1.00 48.28 254 GLN A CA 1
ATOM 1974 C C . GLN A 1 254 ? 33.684 7.748 -94.457 1.00 48.28 254 GLN A C 1
ATOM 1976 O O . GLN A 1 254 ? 33.168 8.866 -94.432 1.00 48.28 254 GLN A O 1
ATOM 1981 N N . THR A 1 255 ? 33.838 7.053 -95.577 1.00 50.31 255 THR A N 1
ATOM 1982 C CA . THR A 1 255 ? 33.173 7.338 -96.843 1.00 50.31 255 THR A CA 1
ATOM 1983 C C . THR A 1 255 ? 31.662 7.357 -96.608 1.00 50.31 255 THR A C 1
ATOM 1985 O O . THR A 1 255 ? 31.087 6.405 -96.079 1.00 50.31 255 THR A O 1
ATOM 1988 N N . GLN A 1 256 ? 31.021 8.461 -96.988 1.00 49.56 256 GLN A N 1
ATOM 1989 C CA . GLN A 1 256 ? 29.572 8.619 -96.959 1.00 49.56 256 GLN A CA 1
ATOM 1990 C C . GLN A 1 256 ? 28.925 7.564 -97.867 1.00 49.56 256 GLN A C 1
ATOM 1992 O O . GLN A 1 256 ? 29.205 7.517 -99.065 1.00 49.56 256 GLN A O 1
ATOM 1997 N N . LYS A 1 257 ? 28.036 6.731 -97.317 1.00 55.03 257 LYS A N 1
ATOM 1998 C CA . LYS A 1 257 ? 27.074 5.964 -98.115 1.00 55.03 257 LYS A CA 1
ATOM 1999 C C . LYS A 1 257 ? 25.688 6.085 -97.500 1.00 55.03 257 LYS A C 1
ATOM 2001 O O . LYS A 1 257 ? 25.266 5.318 -96.640 1.00 55.03 257 LYS A O 1
ATOM 2006 N N . GLU A 1 258 ? 25.028 7.130 -97.973 1.00 51.75 258 GLU A N 1
ATOM 2007 C CA . GLU A 1 258 ? 23.599 7.389 -97.941 1.00 51.75 258 GLU A CA 1
ATOM 2008 C C . GLU A 1 258 ? 22.787 6.088 -98.060 1.00 51.75 258 GLU A C 1
ATOM 2010 O O . GLU A 1 258 ? 22.823 5.400 -99.080 1.00 51.75 258 GLU A O 1
ATOM 2015 N N . THR A 1 259 ? 22.069 5.727 -96.995 1.00 52.91 259 THR A N 1
ATOM 2016 C CA . THR A 1 259 ? 21.044 4.680 -97.036 1.00 52.91 259 THR A CA 1
ATOM 2017 C C . THR A 1 259 ? 19.768 5.232 -96.419 1.00 52.91 259 THR A C 1
ATOM 2019 O O . THR A 1 259 ? 19.764 5.851 -95.359 1.00 52.91 259 THR A O 1
ATOM 2022 N N . ARG A 1 260 ? 18.703 5.073 -97.196 1.00 46.97 260 ARG A N 1
ATOM 2023 C CA . ARG A 1 260 ? 17.427 5.775 -97.147 1.00 46.97 260 ARG A CA 1
ATOM 2024 C C . ARG A 1 260 ? 16.612 5.525 -95.874 1.00 46.97 260 ARG A C 1
ATOM 2026 O O . ARG A 1 260 ? 16.568 4.419 -95.347 1.00 46.97 260 ARG A O 1
ATOM 2033 N N . ARG A 1 261 ? 15.851 6.567 -95.520 1.00 49.72 261 ARG A N 1
ATOM 2034 C CA . ARG A 1 261 ? 14.555 6.561 -94.810 1.00 49.72 261 ARG A CA 1
ATOM 2035 C C . ARG A 1 261 ? 13.696 5.319 -95.120 1.00 49.72 261 ARG A C 1
ATOM 2037 O O . ARG A 1 261 ? 13.488 5.025 -96.299 1.00 49.72 261 ARG A O 1
ATOM 2044 N N . PRO A 1 262 ? 13.009 4.771 -94.108 1.00 60.00 262 PRO A N 1
ATOM 2045 C CA . PRO A 1 262 ? 11.602 4.413 -94.233 1.00 60.00 262 PRO A CA 1
ATOM 2046 C C . PRO A 1 262 ? 10.713 5.304 -93.340 1.00 60.00 262 PRO A C 1
ATOM 2048 O O . PRO A 1 262 ? 11.220 6.008 -92.462 1.00 60.00 262 PRO A O 1
ATOM 2051 N N . PRO A 1 263 ? 9.403 5.372 -93.636 1.00 58.94 263 PRO A N 1
ATOM 2052 C CA . PRO A 1 263 ? 8.523 6.434 -93.174 1.00 58.94 263 PRO A CA 1
ATOM 2053 C C . PRO A 1 263 ? 7.909 6.158 -91.800 1.00 58.94 263 PRO A C 1
ATOM 2055 O O . PRO A 1 263 ? 7.903 5.039 -91.294 1.00 58.94 263 PRO A O 1
ATOM 2058 N N . ALA A 1 264 ? 7.362 7.238 -91.247 1.00 56.28 264 ALA A N 1
ATOM 2059 C CA . ALA A 1 264 ? 6.514 7.278 -90.072 1.00 56.28 264 ALA A CA 1
ATOM 2060 C C . ALA A 1 264 ? 5.421 6.199 -90.096 1.00 56.28 264 ALA A C 1
ATOM 2062 O O . ALA A 1 264 ? 4.684 6.076 -91.073 1.00 56.28 264 ALA A O 1
ATOM 2063 N N . ALA A 1 265 ? 5.272 5.497 -88.975 1.00 48.41 265 ALA A N 1
ATOM 2064 C CA . ALA A 1 265 ? 4.036 4.823 -88.617 1.00 48.41 265 ALA A CA 1
ATOM 2065 C C . ALA A 1 265 ? 3.539 5.440 -87.309 1.00 48.41 265 ALA A C 1
ATOM 2067 O O . ALA A 1 265 ? 4.131 5.262 -86.245 1.00 48.41 265 ALA A O 1
ATOM 2068 N N . HIS A 1 266 ? 2.465 6.215 -87.435 1.00 56.59 266 HIS A N 1
ATOM 2069 C CA . HIS A 1 266 ? 1.555 6.506 -86.344 1.00 56.59 266 HIS A CA 1
ATOM 2070 C C . HIS A 1 266 ? 1.048 5.183 -85.762 1.00 56.59 266 HIS A C 1
ATOM 2072 O O . HIS A 1 266 ? 0.584 4.327 -86.511 1.00 56.59 266 HIS A O 1
ATOM 2078 N N . HIS A 1 267 ? 1.074 5.047 -84.441 1.00 45.62 267 HIS A N 1
ATOM 2079 C CA . HIS A 1 267 ? 0.097 4.213 -83.760 1.00 45.62 267 HIS A CA 1
ATOM 2080 C C . HIS A 1 267 ? -0.363 4.936 -82.498 1.00 45.62 267 HIS A C 1
ATOM 2082 O O . HIS A 1 267 ? 0.305 4.943 -81.467 1.00 45.62 267 HIS A O 1
ATOM 2088 N N . GLU A 1 268 ? -1.520 5.582 -82.623 1.00 51.97 268 GLU A N 1
ATOM 2089 C CA . GLU A 1 268 ? -2.454 5.696 -81.515 1.00 51.97 268 GLU A CA 1
ATOM 2090 C C . GLU A 1 268 ? -2.783 4.271 -81.051 1.00 51.97 268 GLU A C 1
ATOM 2092 O O . GLU A 1 268 ? -3.103 3.408 -81.877 1.00 51.97 268 GLU A O 1
ATOM 2097 N N . ASN A 1 269 ? -2.705 4.014 -79.747 1.00 48.97 269 ASN A N 1
ATOM 2098 C CA . ASN A 1 269 ? -3.593 3.035 -79.144 1.00 48.97 269 ASN A CA 1
ATOM 2099 C C . ASN A 1 269 ? -3.981 3.474 -77.733 1.00 48.97 269 ASN A C 1
ATOM 2101 O O . ASN A 1 269 ? -3.199 3.444 -76.784 1.00 48.97 269 ASN A O 1
ATOM 2105 N N . SER A 1 270 ? -5.222 3.926 -77.674 1.00 50.53 270 SER A N 1
ATOM 2106 C CA . SER A 1 270 ? -6.068 4.113 -76.511 1.00 50.53 270 SER A CA 1
ATOM 2107 C C . SER A 1 270 ? -6.418 2.760 -75.876 1.00 50.53 270 SER A C 1
ATOM 2109 O O . SER A 1 270 ? -6.519 1.754 -76.572 1.00 50.53 270 SER A O 1
ATOM 2111 N N . GLY A 1 271 ? -6.718 2.764 -74.576 1.00 39.09 271 GLY A N 1
ATOM 2112 C CA . GLY A 1 271 ? -7.269 1.624 -73.826 1.00 39.09 271 GLY A CA 1
ATOM 2113 C C . GLY A 1 271 ? -6.280 1.166 -72.754 1.00 39.09 271 GLY A C 1
ATOM 2114 O O . GLY A 1 271 ? -5.196 0.706 -73.072 1.00 39.09 271 GLY A O 1
ATOM 2115 N N . GLY A 1 272 ? -6.515 1.362 -71.460 1.00 44.00 272 GLY A N 1
ATOM 2116 C CA . GLY A 1 272 ? -7.764 1.108 -70.755 1.00 44.00 272 GLY A CA 1
ATOM 2117 C C . GLY A 1 272 ? -7.716 -0.325 -70.236 1.00 44.00 272 GLY A C 1
ATOM 2118 O O . GLY A 1 272 ? -7.740 -1.251 -71.037 1.00 44.00 272 GLY A O 1
ATOM 2119 N N . GLY A 1 273 ? -7.657 -0.493 -68.914 1.00 42.84 273 GLY A N 1
ATOM 2120 C CA . GLY A 1 273 ? -7.941 -1.779 -68.280 1.00 42.84 273 GLY A CA 1
ATOM 2121 C C . GLY A 1 273 ? -6.900 -2.281 -67.286 1.00 42.84 273 GLY A C 1
ATOM 2122 O O . GLY A 1 273 ? -5.823 -2.719 -67.659 1.00 42.84 273 GLY A O 1
ATOM 2123 N N . GLU A 1 274 ? -7.347 -2.295 -66.034 1.00 42.03 274 GLU A N 1
ATOM 2124 C CA . GLU A 1 274 ? -7.170 -3.389 -65.076 1.00 42.03 274 GLU A CA 1
ATOM 2125 C C . GLU A 1 274 ? -5.909 -3.457 -64.204 1.00 42.03 274 GLU A C 1
ATOM 2127 O O . GLU A 1 274 ? -4.801 -3.824 -64.582 1.00 42.03 274 GLU A O 1
ATOM 2132 N N . ALA A 1 275 ? -6.191 -3.174 -62.932 1.00 54.16 275 ALA A N 1
ATOM 2133 C CA . ALA A 1 275 ? -5.552 -3.723 -61.757 1.00 54.16 275 ALA A CA 1
ATOM 2134 C C . ALA A 1 275 ? -5.152 -5.200 -61.922 1.00 54.16 275 ALA A C 1
ATOM 2136 O O . ALA A 1 275 ? -6.004 -6.066 -62.097 1.00 54.16 275 ALA A O 1
ATOM 2137 N N . ALA A 1 276 ? -3.871 -5.500 -61.724 1.00 45.56 276 ALA A N 1
ATOM 2138 C CA . ALA A 1 276 ? -3.420 -6.845 -61.392 1.00 45.56 276 ALA A CA 1
ATOM 2139 C C . ALA A 1 276 ? -2.153 -6.778 -60.528 1.00 45.56 276 ALA A C 1
ATOM 2141 O O . ALA A 1 276 ? -1.047 -6.533 -60.994 1.00 45.56 276 ALA A O 1
ATOM 2142 N N . GLN A 1 277 ? -2.385 -6.936 -59.227 1.00 45.69 277 GLN A N 1
ATOM 2143 C CA . GLN A 1 277 ? -1.614 -7.746 -58.283 1.00 45.69 277 GLN A CA 1
ATOM 2144 C C . GLN A 1 277 ? -0.130 -7.993 -58.608 1.00 45.69 277 GLN A C 1
ATOM 2146 O O . GLN A 1 277 ? 0.236 -8.876 -59.382 1.00 45.69 277 GLN A O 1
ATOM 2151 N N . VAL A 1 278 ? 0.730 -7.300 -57.862 1.00 47.09 278 VAL A N 1
ATOM 2152 C CA . VAL A 1 278 ? 2.131 -7.670 -57.652 1.00 47.09 278 VAL A CA 1
ATOM 2153 C C . VAL A 1 278 ? 2.174 -9.029 -56.945 1.00 47.09 278 VAL A C 1
ATOM 2155 O O . VAL A 1 278 ? 1.933 -9.131 -55.744 1.00 47.09 278 VAL A O 1
ATOM 2158 N N . THR A 1 279 ? 2.464 -10.081 -57.708 1.00 44.25 279 THR A N 1
ATOM 2159 C CA . THR A 1 279 ? 2.813 -11.412 -57.201 1.00 44.25 279 THR A CA 1
ATOM 2160 C C . THR A 1 279 ? 4.336 -11.507 -57.117 1.00 44.25 279 THR A C 1
ATOM 2162 O O . THR A 1 279 ? 5.040 -11.516 -58.124 1.00 44.25 279 THR A O 1
ATOM 2165 N N . THR A 1 280 ? 4.859 -11.539 -55.897 1.00 58.19 280 THR A N 1
ATOM 2166 C CA . THR A 1 280 ? 6.268 -11.794 -55.574 1.00 58.19 280 THR A CA 1
ATOM 2167 C C . THR A 1 280 ? 6.640 -13.269 -55.791 1.00 58.19 280 THR A C 1
ATOM 2169 O O . THR A 1 280 ? 5.795 -14.154 -55.624 1.00 58.19 280 THR A O 1
ATOM 2172 N N . PRO A 1 281 ? 7.906 -13.586 -56.137 1.00 53.50 281 PRO A N 1
ATOM 2173 C CA . PRO A 1 281 ? 8.320 -14.957 -56.383 1.00 53.50 281 PRO A CA 1
ATOM 2174 C C . PRO A 1 281 ? 8.471 -15.768 -55.087 1.00 53.50 281 PRO A C 1
ATOM 2176 O O . PRO A 1 281 ? 9.235 -15.459 -54.173 1.00 53.50 281 PRO A O 1
ATOM 2179 N N . ARG A 1 282 ? 7.724 -16.868 -55.103 1.00 38.78 282 ARG A N 1
ATOM 2180 C CA . ARG A 1 282 ? 7.701 -18.055 -54.248 1.00 38.78 282 ARG A CA 1
ATOM 2181 C C . ARG A 1 282 ? 9.098 -18.669 -54.051 1.00 38.78 282 ARG A C 1
ATOM 2183 O O . ARG A 1 282 ? 9.630 -19.306 -54.956 1.00 38.78 282 ARG A O 1
ATOM 2190 N N . ARG A 1 283 ? 9.647 -18.562 -52.836 1.00 45.25 283 ARG A N 1
ATOM 2191 C CA . ARG A 1 283 ? 10.768 -19.385 -52.346 1.00 45.25 283 ARG A CA 1
ATOM 2192 C C . ARG A 1 283 ? 10.183 -20.520 -51.498 1.00 45.25 283 ARG A C 1
ATOM 2194 O O . ARG A 1 283 ? 9.705 -20.287 -50.394 1.00 45.25 283 ARG A O 1
ATOM 2201 N N . GLN A 1 284 ? 10.154 -21.734 -52.046 1.00 43.81 284 GLN A N 1
ATOM 2202 C CA . GLN A 1 284 ? 9.821 -22.948 -51.296 1.00 43.81 284 GLN A CA 1
ATOM 2203 C C . GLN A 1 284 ? 11.055 -23.435 -50.531 1.00 43.81 284 GLN A C 1
ATOM 2205 O O . GLN A 1 284 ? 12.119 -23.619 -51.117 1.00 43.81 284 GLN A O 1
ATOM 2210 N N . GLY A 1 285 ? 10.879 -23.661 -49.231 1.00 38.81 285 GLY A N 1
ATOM 2211 C CA . GLY A 1 285 ? 11.863 -24.260 -48.337 1.00 38.81 285 GLY A CA 1
ATOM 2212 C C . GLY A 1 285 ? 11.285 -24.441 -46.932 1.00 38.81 285 GLY A C 1
ATOM 2213 O O . GLY A 1 285 ? 11.487 -23.583 -46.090 1.00 38.81 285 GLY A O 1
ATOM 2214 N N . GLN A 1 286 ? 10.514 -25.523 -46.761 1.00 41.31 286 GLN A N 1
ATOM 2215 C CA . GLN A 1 286 ? 10.376 -26.388 -45.567 1.00 41.31 286 GLN A CA 1
ATOM 2216 C C . GLN A 1 286 ? 10.263 -25.697 -44.186 1.00 41.31 286 GLN A C 1
ATOM 2218 O O . GLN A 1 286 ? 11.225 -25.171 -43.648 1.00 41.31 286 GLN A O 1
ATOM 2223 N N . GLN A 1 287 ? 9.048 -25.594 -43.632 1.00 41.19 287 GLN A N 1
ATOM 2224 C CA . GLN A 1 287 ? 8.472 -26.507 -42.618 1.00 41.19 287 GLN A CA 1
ATOM 2225 C C . GLN A 1 287 ? 9.166 -26.494 -41.239 1.00 41.19 287 GLN A C 1
ATOM 2227 O O . GLN A 1 287 ? 10.092 -27.256 -40.989 1.00 41.19 287 GLN A O 1
ATOM 2232 N N . ALA A 1 288 ? 8.591 -25.723 -40.310 1.00 40.34 288 ALA A N 1
ATOM 2233 C CA . ALA A 1 288 ? 8.433 -26.113 -38.910 1.00 40.34 288 ALA A CA 1
ATOM 2234 C C . ALA A 1 288 ? 7.139 -25.473 -38.369 1.00 40.34 288 ALA A C 1
ATOM 2236 O O . ALA A 1 288 ? 6.914 -24.275 -38.524 1.00 40.34 288 ALA A O 1
ATOM 2237 N N . ASN A 1 289 ? 6.272 -26.320 -37.819 1.00 46.81 289 ASN A N 1
ATOM 2238 C CA . ASN A 1 289 ? 4.954 -26.021 -37.265 1.00 46.81 289 ASN A CA 1
ATOM 2239 C C . ASN A 1 289 ? 5.000 -25.035 -36.089 1.00 46.81 289 ASN A C 1
ATOM 2241 O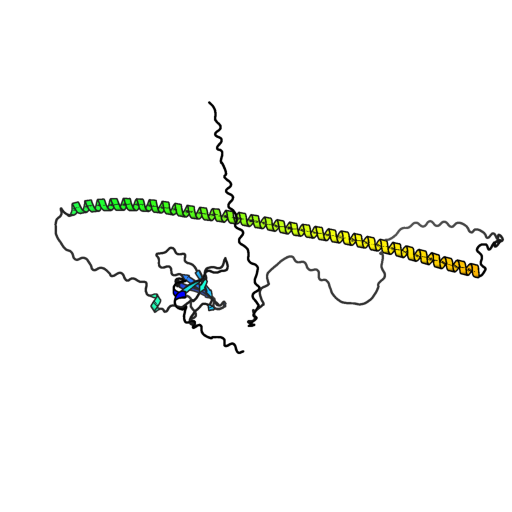 O . ASN A 1 289 ? 5.738 -25.298 -35.145 1.00 46.81 289 ASN A O 1
ATOM 2245 N N . THR A 1 290 ? 4.093 -24.051 -36.081 1.00 42.38 290 THR A N 1
ATOM 2246 C CA . THR A 1 290 ? 3.258 -23.674 -34.920 1.00 42.38 290 THR A CA 1
ATOM 2247 C C . THR A 1 290 ? 2.066 -22.822 -35.390 1.00 42.38 290 THR A C 1
ATOM 2249 O O . THR A 1 290 ? 2.237 -21.760 -35.982 1.00 42.38 290 THR A O 1
ATOM 2252 N N . GLU A 1 291 ? 0.845 -23.317 -35.166 1.00 41.81 291 GLU A N 1
ATOM 2253 C CA . GLU A 1 291 ? -0.419 -22.619 -35.446 1.00 41.81 291 GLU A CA 1
ATOM 2254 C C . GLU A 1 291 ? -0.687 -21.464 -34.458 1.00 41.81 291 GLU A C 1
ATOM 2256 O O . GLU A 1 291 ? -0.278 -21.551 -33.296 1.00 41.81 291 GLU A O 1
ATOM 2261 N N . PRO A 1 292 ? -1.427 -20.415 -34.875 1.00 49.84 292 PRO A N 1
ATOM 2262 C CA . PRO A 1 292 ? -1.930 -19.366 -34.002 1.00 49.84 292 PRO A CA 1
ATOM 2263 C C . PRO A 1 292 ? -3.424 -19.570 -33.702 1.00 49.84 292 PRO A C 1
ATOM 2265 O O . PRO A 1 292 ? -4.250 -19.599 -34.614 1.00 49.84 292 PRO A O 1
ATOM 2268 N N . THR A 1 293 ? -3.798 -19.617 -32.424 1.00 39.59 293 THR A N 1
ATOM 2269 C CA . THR A 1 293 ? -5.209 -19.529 -32.023 1.00 39.59 293 THR A CA 1
ATOM 2270 C C . THR A 1 293 ? -5.458 -18.179 -31.376 1.00 39.59 293 THR A C 1
ATOM 2272 O O . THR A 1 293 ? -5.041 -17.911 -30.251 1.00 39.59 293 THR A O 1
ATOM 2275 N N . SER A 1 294 ? -6.141 -17.313 -32.118 1.00 43.91 294 SER A N 1
ATOM 2276 C CA . SER A 1 294 ? -6.818 -16.135 -31.592 1.00 43.91 294 SER A CA 1
ATOM 2277 C C . SER A 1 294 ? -7.967 -16.595 -30.695 1.00 43.91 294 SER A C 1
ATOM 2279 O O . SER A 1 294 ? -8.840 -17.338 -31.138 1.00 43.91 294 SER A O 1
ATOM 2281 N N . GLY A 1 295 ? -7.975 -16.149 -29.444 1.00 34.72 295 GLY A N 1
ATOM 2282 C CA . GLY A 1 295 ? -9.070 -16.374 -28.512 1.00 34.72 295 GLY A CA 1
ATOM 2283 C C . GLY A 1 295 ? -9.248 -15.152 -27.625 1.00 34.72 295 GLY A C 1
ATOM 2284 O O . GLY A 1 295 ? -8.334 -14.781 -26.893 1.00 34.72 295 GLY A O 1
ATOM 2285 N N . SER A 1 296 ? -10.420 -14.527 -27.738 1.00 44.78 296 SER A N 1
ATOM 2286 C CA . SER A 1 296 ? -10.991 -13.572 -26.789 1.00 44.78 296 SER A CA 1
ATOM 2287 C C . SER A 1 296 ? -10.731 -13.965 -25.337 1.00 44.78 296 SER A C 1
ATOM 2289 O O . SER A 1 296 ? -10.919 -15.124 -24.979 1.00 44.78 296 SER A O 1
ATOM 2291 N N . VAL A 1 297 ? -10.430 -12.986 -24.480 1.00 42.78 297 VAL A N 1
ATOM 2292 C CA . VAL A 1 297 ? -10.592 -13.139 -23.028 1.00 42.78 297 VAL A CA 1
ATOM 2293 C C . VAL A 1 297 ? -11.320 -11.916 -22.484 1.00 42.78 297 VAL A C 1
ATOM 2295 O O . VAL A 1 297 ? -10.733 -10.941 -22.024 1.00 42.78 297 VAL A O 1
ATOM 2298 N N . GLU A 1 298 ? -12.642 -12.001 -22.571 1.00 43.56 298 GLU A N 1
ATOM 2299 C CA . GLU A 1 298 ? -13.543 -11.513 -21.538 1.00 43.56 298 GLU A CA 1
ATOM 2300 C C . GLU A 1 298 ? -13.752 -12.672 -20.546 1.00 43.56 298 GLU A C 1
ATOM 2302 O O . GLU A 1 298 ? -13.913 -13.815 -20.965 1.00 43.56 298 GLU A O 1
ATOM 2307 N N . GLN A 1 299 ? -13.815 -12.334 -19.255 1.00 39.47 299 GLN A N 1
ATOM 2308 C CA . GLN A 1 299 ? -14.363 -13.115 -18.134 1.00 39.47 299 GLN A CA 1
ATOM 2309 C C . GLN A 1 299 ? -13.531 -14.223 -17.448 1.00 39.47 299 GLN A C 1
ATOM 2311 O O . GLN A 1 299 ? -13.187 -15.241 -18.032 1.00 39.47 299 GLN A O 1
ATOM 2316 N N . GLN A 1 300 ? -13.453 -14.035 -16.114 1.00 39.16 300 GLN A N 1
ATOM 2317 C CA . GLN A 1 300 ? -13.457 -15.036 -15.028 1.00 39.16 300 GLN A CA 1
ATOM 2318 C C . GLN A 1 300 ? -12.177 -15.876 -14.855 1.00 39.16 300 GLN A C 1
ATOM 2320 O O . GLN A 1 300 ? -11.487 -16.172 -15.810 1.00 39.16 300 GLN A O 1
ATOM 2325 N N . THR A 1 301 ? -11.746 -16.376 -13.698 1.00 38.34 301 THR A N 1
ATOM 2326 C CA . THR A 1 301 ? -12.057 -16.335 -12.257 1.00 38.34 301 THR A CA 1
ATOM 2327 C C . THR A 1 301 ? -11.005 -17.290 -11.638 1.00 38.34 301 THR A C 1
ATOM 2329 O O . THR A 1 301 ? -10.403 -18.069 -12.364 1.00 38.34 301 THR A O 1
ATOM 2332 N N . GLN A 1 302 ? -10.747 -17.203 -10.327 1.00 46.59 302 GLN A N 1
ATOM 2333 C CA . GLN A 1 302 ? -10.163 -18.245 -9.448 1.00 46.59 302 GLN A CA 1
ATOM 2334 C C . GLN A 1 302 ? -9.336 -19.386 -10.080 1.00 46.59 302 GLN A C 1
ATOM 2336 O O . GLN A 1 302 ? -9.896 -20.264 -10.711 1.00 46.59 302 GLN A O 1
ATOM 2341 N N . GLU A 1 303 ? -8.061 -19.495 -9.700 1.00 43.47 303 GLU A N 1
ATOM 2342 C CA . GLU A 1 303 ? -7.473 -20.691 -9.059 1.00 43.47 303 GLU A CA 1
ATOM 2343 C C . GLU A 1 303 ? -5.946 -20.575 -9.044 1.00 43.47 303 GLU A C 1
ATOM 2345 O O . GLU A 1 303 ? -5.270 -20.848 -10.024 1.00 43.47 303 GLU A O 1
ATOM 2350 N N . GLN A 1 304 ? -5.380 -20.212 -7.894 1.00 38.12 304 GLN A N 1
ATOM 2351 C CA . GLN A 1 304 ? -4.023 -20.620 -7.526 1.00 38.12 304 GLN A CA 1
ATOM 2352 C C . GLN A 1 304 ? -4.008 -20.874 -6.018 1.00 38.12 304 GLN A C 1
ATOM 2354 O O . GLN A 1 304 ? -3.621 -20.052 -5.187 1.00 38.12 304 GLN A O 1
ATOM 2359 N N . ARG A 1 305 ? -4.536 -22.048 -5.662 1.00 44.69 305 ARG A N 1
ATOM 2360 C CA . ARG A 1 305 ? -4.270 -22.731 -4.398 1.00 44.69 305 ARG A CA 1
ATOM 2361 C C . ARG A 1 305 ? -3.565 -24.045 -4.729 1.00 44.69 305 ARG A C 1
ATOM 2363 O O . ARG A 1 305 ? -4.113 -24.829 -5.490 1.00 44.69 305 ARG A O 1
ATOM 2370 N N . ARG A 1 306 ? -2.476 -24.308 -3.991 1.00 42.03 306 ARG A N 1
ATOM 2371 C CA . ARG A 1 306 ? -1.728 -25.580 -3.857 1.00 42.03 306 ARG A CA 1
ATOM 2372 C C . ARG A 1 306 ? -0.811 -25.846 -5.063 1.00 42.03 306 ARG A C 1
ATOM 2374 O O . ARG A 1 306 ? -1.252 -25.761 -6.190 1.00 42.03 306 ARG A O 1
ATOM 2381 N N . LEU A 1 307 ? 0.479 -26.117 -4.905 1.00 44.66 307 LEU A N 1
ATOM 2382 C CA . LEU A 1 307 ? 1.182 -26.922 -3.907 1.00 44.66 307 LEU A CA 1
ATOM 2383 C C . LEU A 1 307 ? 2.563 -26.301 -3.650 1.00 44.66 307 LEU A C 1
ATOM 2385 O O . LEU A 1 307 ? 3.193 -25.877 -4.602 1.00 44.66 307 LEU A O 1
ATOM 2389 N N . ASP A 1 308 ? 3.010 -26.262 -2.394 1.00 40.62 308 ASP A N 1
ATOM 2390 C CA . ASP A 1 308 ? 4.397 -26.588 -2.039 1.00 40.62 308 ASP A CA 1
ATOM 2391 C C . ASP A 1 308 ? 4.506 -26.781 -0.522 1.00 40.62 308 ASP A C 1
ATOM 2393 O O . ASP A 1 308 ? 4.273 -25.886 0.295 1.00 40.62 308 ASP A O 1
ATOM 2397 N N . SER A 1 309 ? 4.794 -28.026 -0.159 1.00 44.81 309 SER A N 1
ATOM 2398 C CA . SER A 1 309 ? 5.057 -28.507 1.193 1.00 44.81 309 SER A CA 1
ATOM 2399 C C . SER A 1 309 ? 6.466 -28.088 1.630 1.00 44.81 309 SER A C 1
ATOM 2401 O O . SER A 1 309 ? 7.404 -28.269 0.853 1.00 44.81 309 SER A O 1
ATOM 2403 N N . PRO A 1 310 ? 6.697 -27.624 2.872 1.00 44.88 310 PRO A N 1
ATOM 2404 C CA . PRO A 1 310 ? 8.055 -27.454 3.361 1.00 44.88 310 PRO A CA 1
ATOM 2405 C C . PRO A 1 310 ? 8.608 -28.804 3.834 1.00 44.88 310 PRO A C 1
ATOM 2407 O O . PRO A 1 310 ? 8.191 -29.355 4.852 1.00 44.88 310 PRO A O 1
ATOM 2410 N N . SER A 1 311 ? 9.574 -29.319 3.076 1.00 43.59 311 SER A N 1
ATOM 2411 C CA . SER A 1 311 ? 10.470 -30.400 3.482 1.00 43.59 311 SER A CA 1
ATOM 2412 C C . SER A 1 311 ? 11.344 -29.943 4.653 1.00 43.59 311 SER A C 1
ATOM 2414 O O . SER A 1 311 ? 12.150 -29.019 4.531 1.00 43.59 311 SER A O 1
ATOM 2416 N N . SER A 1 312 ? 11.207 -30.619 5.791 1.00 48.69 312 SER A N 1
ATOM 2417 C CA . SER A 1 312 ? 12.092 -30.511 6.946 1.00 48.69 312 SER A CA 1
ATOM 2418 C C . SER A 1 312 ? 13.458 -31.127 6.627 1.00 48.69 312 SER A C 1
ATOM 2420 O O . SER A 1 312 ? 13.621 -32.345 6.662 1.00 48.69 312 SER A O 1
ATOM 2422 N N . GLY A 1 313 ? 14.446 -30.283 6.333 1.00 41.28 313 GLY A N 1
ATOM 2423 C CA . GLY A 1 313 ? 15.847 -30.673 6.197 1.00 41.28 313 GLY A CA 1
ATOM 2424 C C . GLY A 1 313 ? 16.719 -29.879 7.161 1.00 41.28 313 GLY A C 1
ATOM 2425 O O . GLY A 1 313 ? 17.010 -28.711 6.921 1.00 41.28 313 GLY A O 1
ATOM 2426 N N . GLN A 1 314 ? 17.142 -30.523 8.250 1.00 48.44 314 GLN A N 1
ATOM 2427 C CA . GLN A 1 314 ? 18.224 -30.053 9.112 1.00 48.44 314 GLN A CA 1
ATOM 2428 C C . GLN A 1 314 ? 19.494 -29.836 8.281 1.00 48.44 314 GLN A C 1
ATOM 2430 O O . GLN A 1 314 ? 20.005 -30.790 7.698 1.00 48.44 314 GLN A O 1
ATOM 2435 N N . LYS A 1 315 ? 20.059 -28.625 8.301 1.00 44.53 315 LYS A N 1
ATOM 2436 C CA . LYS A 1 315 ? 21.498 -28.417 8.096 1.00 44.53 315 LYS A CA 1
ATOM 2437 C C . LYS A 1 315 ? 22.003 -27.330 9.037 1.00 44.53 315 LYS A C 1
ATOM 2439 O O . LYS A 1 315 ? 21.646 -26.163 8.924 1.00 44.53 315 LYS A O 1
ATOM 2444 N N . ASN A 1 316 ? 22.844 -27.771 9.968 1.00 46.34 316 ASN A N 1
ATOM 2445 C CA . ASN A 1 316 ? 23.755 -26.939 10.735 1.00 46.34 316 ASN A CA 1
ATOM 2446 C C . ASN A 1 316 ? 24.661 -26.175 9.762 1.00 46.34 316 ASN A C 1
ATOM 2448 O O . ASN A 1 316 ? 25.338 -26.787 8.938 1.00 46.34 316 ASN A O 1
ATOM 2452 N N . GLY A 1 317 ? 24.673 -24.851 9.870 1.00 39.12 317 GLY A N 1
ATOM 2453 C CA . GLY A 1 317 ? 25.530 -23.970 9.088 1.00 39.12 317 GLY A CA 1
ATOM 2454 C C . GLY A 1 317 ? 25.874 -22.744 9.917 1.00 39.12 317 GLY A C 1
ATOM 2455 O O . GLY A 1 317 ? 25.154 -21.752 9.901 1.00 39.12 317 GLY A O 1
ATOM 2456 N N . LEU A 1 318 ? 26.961 -22.852 10.680 1.00 50.56 318 LEU A N 1
ATOM 2457 C CA . LEU A 1 318 ? 27.630 -21.732 11.333 1.00 50.56 318 LEU A CA 1
ATOM 2458 C C . LEU A 1 318 ? 27.963 -20.670 10.278 1.00 50.56 318 LEU A C 1
ATOM 2460 O O . LEU A 1 318 ? 28.665 -20.964 9.314 1.00 50.56 318 LEU A O 1
ATOM 2464 N N . SER A 1 319 ? 27.475 -19.447 10.473 1.00 51.00 319 SER A N 1
ATOM 2465 C CA . SER A 1 319 ? 27.942 -18.264 9.746 1.00 51.00 319 SER A CA 1
ATOM 2466 C C . SER A 1 319 ? 28.526 -17.256 10.742 1.00 51.00 319 SER A C 1
ATOM 2468 O O . SER A 1 319 ? 27.976 -17.101 11.836 1.00 51.00 319 SER A O 1
ATOM 2470 N N . PRO A 1 320 ? 29.652 -16.606 10.404 1.00 54.91 320 PRO A N 1
ATOM 2471 C CA . PRO A 1 320 ? 30.409 -15.763 11.320 1.00 54.91 320 PRO A CA 1
ATOM 2472 C C . PRO A 1 320 ? 29.730 -14.408 11.553 1.00 54.91 320 PRO A C 1
ATOM 2474 O O . PRO A 1 320 ? 29.182 -13.797 10.637 1.00 54.91 320 PRO A O 1
ATOM 2477 N N . LEU A 1 321 ? 29.826 -13.922 12.794 1.00 42.72 321 LEU A N 1
ATOM 2478 C CA . LEU A 1 321 ? 29.507 -12.550 13.179 1.00 42.72 321 LEU A CA 1
ATOM 2479 C C . LEU A 1 321 ? 30.367 -11.568 12.371 1.00 42.72 321 LEU A C 1
ATOM 2481 O O . LEU A 1 321 ? 31.553 -11.399 12.649 1.00 42.72 321 LEU A O 1
ATOM 2485 N N . GLN A 1 322 ? 29.758 -10.885 11.403 1.00 46.66 322 GLN A N 1
ATOM 2486 C CA . GLN A 1 322 ? 30.291 -9.633 10.880 1.00 46.66 322 GLN A CA 1
ATOM 2487 C C . GLN A 1 322 ? 29.879 -8.494 11.817 1.00 46.66 322 GLN A C 1
ATOM 2489 O O . GLN A 1 322 ? 28.704 -8.162 11.968 1.00 46.66 322 GLN A O 1
ATOM 2494 N N . SER A 1 323 ? 30.881 -7.908 12.465 1.00 48.09 323 SER A N 1
ATOM 2495 C CA . SER A 1 323 ? 30.794 -6.670 13.231 1.00 48.09 323 SER A CA 1
ATOM 2496 C C . SER A 1 323 ? 30.437 -5.500 12.309 1.00 48.09 323 SER A C 1
ATOM 2498 O O . SER A 1 323 ? 31.270 -5.045 11.525 1.00 48.09 323 SER A O 1
ATOM 2500 N N . GLY A 1 324 ? 29.200 -5.012 12.410 1.00 42.81 324 GLY A N 1
ATOM 2501 C CA . GLY A 1 324 ? 28.772 -3.749 11.809 1.00 42.81 324 GLY A CA 1
ATOM 2502 C C . GLY A 1 324 ? 29.257 -2.532 12.619 1.00 42.81 324 GLY A C 1
ATOM 2503 O O . GLY A 1 324 ? 29.467 -2.645 13.830 1.00 42.81 324 GLY A O 1
ATOM 2504 N N . PRO A 1 325 ? 29.458 -1.370 11.974 1.00 51.38 325 PRO A N 1
ATOM 2505 C CA . PRO A 1 325 ? 30.117 -0.218 12.577 1.00 51.38 325 PRO A CA 1
ATOM 2506 C C . PRO A 1 325 ? 29.261 0.483 13.642 1.00 51.38 325 PRO A C 1
ATOM 2508 O O . PRO A 1 325 ? 28.064 0.715 13.482 1.00 51.38 325 PRO A O 1
ATOM 2511 N N . SER A 1 326 ? 29.945 0.857 14.723 1.00 52.44 326 SER A N 1
ATOM 2512 C CA . SER A 1 326 ? 29.494 1.718 15.817 1.00 52.44 326 SER A CA 1
ATOM 2513 C C . SER A 1 326 ? 28.876 3.025 15.303 1.00 52.44 326 SER A C 1
ATOM 2515 O O . SER A 1 326 ? 29.567 3.878 14.743 1.00 52.44 326 SER A O 1
ATOM 2517 N N . LEU A 1 327 ? 27.572 3.211 15.530 1.00 49.25 327 LEU A N 1
ATOM 2518 C CA . LEU A 1 327 ? 26.915 4.508 15.388 1.00 49.25 327 LEU A CA 1
ATOM 2519 C C . LEU A 1 327 ? 27.256 5.374 16.604 1.00 49.25 327 LEU A C 1
ATOM 2521 O O . LEU A 1 327 ? 26.630 5.301 17.664 1.00 49.25 327 LEU A O 1
ATOM 2525 N N . SER A 1 328 ? 28.267 6.218 16.428 1.00 51.19 328 SER A N 1
ATOM 2526 C CA . SER A 1 328 ? 28.618 7.303 17.336 1.00 51.19 328 SER A CA 1
ATOM 2527 C C . SER A 1 328 ? 27.399 8.190 17.607 1.00 51.19 328 SER A C 1
ATOM 2529 O O . SER A 1 328 ? 26.882 8.859 16.710 1.00 51.19 328 SER A O 1
ATOM 2531 N N . ARG A 1 329 ? 26.957 8.225 18.871 1.00 44.28 329 ARG A N 1
ATOM 2532 C CA . ARG A 1 329 ? 25.971 9.182 19.393 1.00 44.28 329 ARG A CA 1
ATOM 2533 C C . ARG A 1 329 ? 26.452 10.613 19.130 1.00 44.28 329 ARG A C 1
ATOM 2535 O O . ARG A 1 329 ? 27.239 11.158 19.904 1.00 44.28 329 ARG A O 1
ATOM 2542 N N . LYS A 1 330 ? 25.947 11.254 18.073 1.00 50.44 330 LYS A N 1
ATOM 2543 C CA . LYS A 1 330 ? 25.983 12.715 17.953 1.00 50.44 330 LYS A CA 1
ATOM 2544 C C . LYS A 1 330 ? 25.024 13.295 18.992 1.00 50.44 330 LYS A C 1
ATOM 2546 O O . LYS A 1 330 ? 23.815 13.101 18.915 1.00 50.44 330 LYS A O 1
ATOM 2551 N N . LYS A 1 331 ? 25.593 13.985 19.983 1.00 47.50 331 LYS A N 1
ATOM 2552 C CA . LYS A 1 331 ? 24.882 14.890 20.890 1.00 47.50 331 LYS A CA 1
ATOM 2553 C C . LYS A 1 331 ? 24.166 15.938 20.036 1.00 47.50 331 LYS A C 1
ATOM 2555 O O . LYS A 1 331 ? 24.822 16.786 19.440 1.00 47.50 331 LYS A O 1
ATOM 2560 N N . LEU A 1 332 ? 22.841 15.859 19.958 1.00 45.31 332 LEU A N 1
ATOM 2561 C CA . LEU A 1 332 ? 22.026 16.931 19.404 1.00 45.31 332 LEU A CA 1
ATOM 2562 C C . LEU A 1 332 ? 21.914 18.014 20.483 1.00 45.31 332 LEU A C 1
ATOM 2564 O O . LEU A 1 332 ? 21.331 17.793 21.546 1.00 45.31 332 LEU A O 1
ATOM 2568 N N . ALA A 1 333 ? 22.562 19.147 20.232 1.00 54.16 333 ALA A N 1
ATOM 2569 C CA . ALA A 1 333 ? 22.447 20.340 21.048 1.00 54.16 333 ALA A CA 1
ATOM 2570 C C . ALA A 1 333 ? 20.998 20.849 20.995 1.00 54.16 333 ALA A C 1
ATOM 2572 O O . ALA A 1 333 ? 20.414 20.988 19.922 1.00 54.16 333 ALA A O 1
ATOM 2573 N N . LYS A 1 334 ? 20.418 21.109 22.169 1.00 45.69 334 LYS A N 1
ATOM 2574 C CA . LYS A 1 334 ? 19.173 21.864 22.313 1.00 45.69 334 LYS A CA 1
ATOM 2575 C C . LYS A 1 334 ? 19.457 23.318 21.934 1.00 45.69 334 LYS A C 1
ATOM 2577 O O . LYS A 1 334 ? 20.034 24.045 22.737 1.00 45.69 334 LYS A O 1
ATOM 2582 N N . THR A 1 335 ? 19.026 23.740 20.753 1.00 50.88 335 THR A N 1
ATOM 2583 C CA . THR A 1 335 ? 18.835 25.162 20.460 1.00 50.88 335 THR A CA 1
ATOM 2584 C C . THR A 1 335 ? 17.449 25.543 20.971 1.00 50.88 335 THR A C 1
ATOM 2586 O O . THR A 1 335 ? 16.430 25.122 20.429 1.00 50.88 335 THR A O 1
ATOM 2589 N N . GLN A 1 336 ? 17.421 26.271 22.085 1.00 45.66 336 GLN A N 1
ATOM 2590 C CA . GLN A 1 336 ? 16.247 26.983 22.578 1.00 45.66 336 GLN A CA 1
ATOM 2591 C C . GLN A 1 336 ? 16.017 28.179 21.643 1.00 45.66 336 GLN A C 1
ATOM 2593 O O . GLN A 1 336 ? 16.664 29.211 21.787 1.00 45.66 336 GLN A O 1
ATOM 2598 N N . GLU A 1 337 ? 15.118 28.049 20.669 1.00 50.22 337 GLU A N 1
ATOM 2599 C CA . GLU A 1 337 ? 14.555 29.219 19.992 1.00 50.22 337 GLU A CA 1
ATOM 2600 C C . GLU A 1 337 ? 13.411 29.767 20.846 1.00 50.22 337 GLU A C 1
ATOM 2602 O O . GLU A 1 337 ? 12.320 29.197 20.934 1.00 50.22 337 GLU A O 1
ATOM 2607 N N . GLY A 1 338 ? 13.697 30.874 21.530 1.00 44.09 338 GLY A N 1
ATOM 2608 C CA . GLY A 1 338 ? 12.703 31.677 22.220 1.00 44.09 338 GLY A CA 1
ATOM 2609 C C . GLY A 1 338 ? 11.766 32.330 21.210 1.00 44.09 338 GLY A C 1
ATOM 2610 O O . GLY A 1 338 ? 12.117 33.322 20.579 1.00 44.09 338 GLY A O 1
ATOM 2611 N N . LYS A 1 339 ? 10.545 31.805 21.094 1.00 52.84 339 LYS A N 1
ATOM 2612 C CA . LYS A 1 339 ? 9.429 32.553 20.512 1.00 52.84 339 LYS A CA 1
ATOM 2613 C C . LYS A 1 339 ? 8.954 33.582 21.538 1.00 52.84 339 LYS A C 1
ATOM 2615 O O . LYS A 1 339 ? 8.166 33.267 22.427 1.00 52.84 339 LYS A O 1
ATOM 2620 N N . ARG A 1 340 ? 9.462 34.810 21.414 1.00 49.97 340 ARG A N 1
ATOM 2621 C CA . ARG A 1 340 ? 8.794 36.017 21.912 1.00 49.97 340 ARG A CA 1
ATOM 2622 C C . ARG A 1 340 ? 7.474 36.145 21.148 1.00 49.97 340 ARG A C 1
ATOM 2624 O O . ARG A 1 340 ? 7.480 36.352 19.940 1.00 49.97 340 ARG A O 1
ATOM 2631 N N . LEU A 1 341 ? 6.357 35.951 21.839 1.00 53.75 341 LEU A N 1
ATOM 2632 C CA . LEU A 1 341 ? 5.058 36.424 21.375 1.00 53.75 341 LEU A CA 1
ATOM 2633 C C . LEU A 1 341 ? 4.948 37.879 21.825 1.00 53.75 341 LEU A C 1
ATOM 2635 O O . LEU A 1 341 ? 4.616 38.146 22.978 1.00 53.75 341 LEU A O 1
ATOM 2639 N N . ASP A 1 342 ? 5.285 38.801 20.929 1.00 54.50 342 ASP A N 1
ATOM 2640 C CA . ASP A 1 342 ? 4.958 40.210 21.104 1.00 54.50 342 ASP A CA 1
ATOM 2641 C C . ASP A 1 342 ? 3.442 40.356 20.895 1.00 54.50 342 ASP A C 1
ATOM 2643 O O . ASP A 1 342 ? 2.926 40.274 19.780 1.00 54.50 342 ASP A O 1
ATOM 2647 N N . PHE A 1 343 ? 2.707 40.494 22.000 1.00 50.91 343 PHE A N 1
ATOM 2648 C CA . PHE A 1 343 ? 1.312 40.919 21.983 1.00 50.91 343 PHE A CA 1
ATOM 2649 C C . PHE A 1 343 ? 1.272 42.411 21.634 1.00 50.91 343 PHE A C 1
ATOM 2651 O O . PHE A 1 343 ? 1.473 43.262 22.499 1.00 50.91 343 PHE A O 1
ATOM 2658 N N . ASN A 1 344 ? 0.998 42.724 20.368 1.00 52.78 344 ASN A N 1
ATOM 2659 C CA . ASN A 1 344 ? 0.565 44.058 19.967 1.00 52.78 344 ASN A CA 1
ATOM 2660 C C . ASN A 1 344 ? -0.880 44.268 20.443 1.00 52.78 344 ASN A C 1
ATOM 2662 O O . ASN A 1 344 ? -1.822 43.755 19.843 1.00 52.78 344 ASN A O 1
ATOM 2666 N N . TYR A 1 345 ? -1.045 45.019 21.531 1.00 48.38 345 TYR A N 1
ATOM 2667 C CA . TYR A 1 345 ? -2.293 45.719 21.823 1.00 48.38 345 TYR A CA 1
ATOM 2668 C C . TYR A 1 345 ? -2.277 47.038 21.044 1.00 48.38 345 TYR A C 1
ATOM 2670 O O . TYR A 1 345 ? -1.706 48.029 21.499 1.00 48.38 345 TYR A O 1
ATOM 2678 N N . GLU A 1 346 ? -2.903 47.059 19.869 1.00 57.09 346 GLU A N 1
ATOM 2679 C CA . GLU A 1 346 ? -3.355 48.319 19.283 1.00 57.09 346 GLU A CA 1
ATOM 2680 C C . GLU A 1 346 ? -4.616 48.785 20.030 1.00 57.09 346 GLU A C 1
ATOM 2682 O O . GLU A 1 346 ? -5.721 48.281 19.847 1.00 57.09 346 GLU A O 1
ATOM 2687 N N . ASN A 1 347 ? -4.393 49.754 20.923 1.00 55.19 347 ASN A N 1
ATOM 2688 C CA . ASN A 1 347 ? -5.203 50.971 21.079 1.00 55.19 347 ASN A CA 1
ATOM 2689 C C . ASN A 1 347 ? -5.775 51.411 19.713 1.00 55.19 347 ASN A C 1
ATOM 2691 O O . ASN A 1 347 ? -5.042 51.366 18.732 1.00 55.19 347 ASN A O 1
ATOM 2695 N N . THR A 1 348 ? -7.006 51.878 19.488 1.00 50.34 348 THR A N 1
ATOM 2696 C CA . THR A 1 348 ? -7.977 52.801 20.146 1.00 50.34 348 THR A CA 1
ATOM 2697 C C . THR A 1 348 ? -8.975 53.178 19.004 1.00 50.34 348 THR A C 1
ATOM 2699 O O . THR A 1 348 ? -8.816 52.614 17.918 1.00 50.34 348 THR A O 1
ATOM 2702 N N . PRO A 1 349 ? -9.878 54.189 19.045 1.00 60.03 349 PRO A N 1
ATOM 2703 C CA . PRO A 1 349 ? -10.633 54.906 20.095 1.00 60.03 349 PRO A CA 1
ATOM 2704 C C . PRO A 1 349 ? -12.167 54.663 19.865 1.00 60.03 349 PRO A C 1
ATOM 2706 O O . PRO A 1 349 ? -12.521 53.845 19.026 1.00 60.03 349 PRO A O 1
ATOM 2709 N N . THR A 1 350 ? -13.192 55.245 20.494 1.00 49.94 350 THR A N 1
ATOM 2710 C CA . THR A 1 350 ? -13.448 56.480 21.256 1.00 49.94 350 THR A CA 1
ATOM 2711 C C . THR A 1 350 ? -14.753 56.265 22.022 1.00 49.94 350 THR A C 1
ATOM 2713 O O . THR A 1 350 ? -15.608 55.529 21.475 1.00 49.94 350 THR A O 1
#

Solvent-accessible surface area (backbone atoms only — not comparable to full-atom values): 23117 Å² total; per-residue (Å²): 138,88,85,83,82,88,85,82,79,84,85,83,80,60,82,70,67,59,67,73,76,64,72,65,67,70,43,54,22,32,26,73,45,74,40,77,95,76,43,34,35,34,32,38,48,66,69,70,91,82,58,92,66,74,84,49,65,26,42,32,46,57,91,33,46,46,88,86,59,79,81,52,76,66,40,47,29,38,26,31,80,40,84,50,90,54,89,91,53,68,49,26,39,33,63,32,32,75,57,58,77,81,73,73,64,82,83,74,80,79,76,81,81,78,79,83,86,79,89,82,85,87,84,64,87,72,62,55,58,60,51,49,53,53,52,52,53,52,51,52,52,51,51,52,51,51,52,51,51,52,52,54,48,54,52,50,51,53,55,48,54,50,50,51,52,52,51,51,57,50,50,52,52,52,50,53,53,53,51,49,55,48,51,55,52,50,52,52,52,52,49,53,51,49,56,51,52,52,51,52,52,50,53,52,52,51,51,49,52,52,48,54,51,50,54,51,51,54,52,50,54,51,51,51,52,52,52,53,50,50,52,50,53,50,52,53,52,51,52,52,36,48,74,70,68,56,52,97,78,71,83,72,83,75,78,87,75,93,76,82,84,82,79,90,75,88,74,89,78,86,80,88,85,80,92,74,80,92,77,77,86,87,81,90,77,84,93,81,93,80,88,86,82,90,72,88,84,78,84,90,76,92,86,92,75,89,86,84,81,86,80,91,72,94,73,92,73,93,74,81,87,76,86,73,82,85,80,75,82,74,82,79,78,86,78,83,80,81,81,79,81,82,81,81,80,78,83,84,90,133

Mean predicted aligned error: 20.73 Å

Sequence (350 aa):
MSTTMSSTVDVAFLKQTIAKGQQSRSLTGHVVHIVPEKGYGFITTSTTADDDEERADYYFHFSQVKHNTHPHRGDLVSFHPAPTRRSGKGPSATCVRVLAPEQQKQDTIEVPRAPAPKAVVGETSRSTEAKVMELSHTVEILQKANAKLREEFEALKKGHELRIAQVEARSLRNETDIELARKDNQQLQQKQQQDLGEAIRHVEEVGQKVTNLLETSVKTHLAEALQDQAKNITSNIVQQLQAAGIGPNGNHQQTQKETRRPPAAHHENSGGGEAAQVTTPRRQGQQANTEPTSGSVEQQTQEQRRLDSPSSGQKNGLSPLQSGPSLSRKKLAKTQEGKRLDFNYENTPT

Secondary structure (DSSP, 8-state):
--------------TTTHHHH---PPEEEEEEEEEGGGTEEEEEE---TT-----PEEEEEGGGB-TT----TT-EEEEEEE--SSTTS--EEEEEEEPPGGGG-TT------PPPPPP-----TTHHHHHHHHHHHHHHHHHHHHHHHHHHHHHHHHHHHHHHHHHHHHHHHHHHHHHHHHHHHHHHHHHHHHHHHHHHHHHHHHHHHHHHHHHHHHHHHHHHHHHHHHHHHHHHHHHHHHHTT--TT-----------------------------------------------------------------------------------------------------

=== Feature glossary ===
Annotated list of the representations used here:

Nearest PDB structures. The Foldseek neighbor list gives the closest experimentally determined structures in the PDB, ranked by structural alignment. TM-score near 1 means near-identical fold; near 0.3 means only rough topology match. This is how one finds what a novel AlphaFold prediction most resembles in the solved-structure universe.

Foldseek 3Di. Foldseek's 3Di representation compresses backbone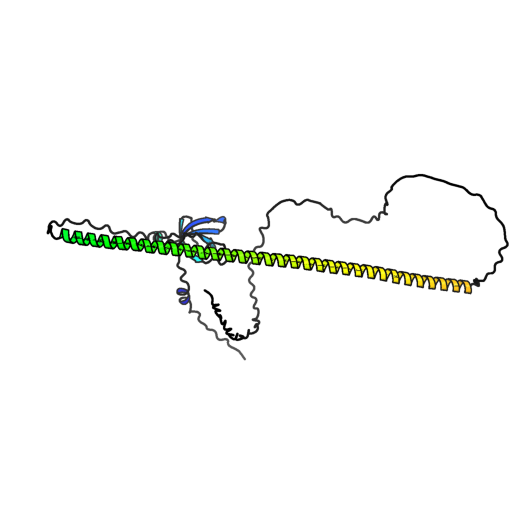 geometry into a per-residue letter drawn from a learned twenty-state alphabet. It captures the tertiary interaction pattern around each residue — which residues are packed against it in space, regardless of where they are in sequence.

Radius of gyration, Cα contacts, bounding box. Radius of gyration (Rg) is the root-mean-square distance of Cα atoms from their centroid — a single number for overall size and compactness. A globular domain of N residues has Rg ≈ 2.2·N^0.38 Å; an extended or disordered chain has a much larger Rg. The Cα contact count is the number of residue pairs whose Cα atoms are within 8 Å and are more than four positions apart in sequence — a standard proxy for tertiary packing density. The bounding box is the smallest axis-aligned box enclosing all Cα atoms.

InterPro / GO / CATH / organism. The annotation block draws on four external resources. InterPro: which protein families and domains the sequence belongs to. GO: standardized terms for what the protein does, what process it participates in, and where in the cell it acts. CATH: which structural fold it has in the CATH hierarchy. Organism: the species of origin.

mmCIF coordinates. The mmCIF block holds the 3D Cartesian coordinates of each backbone atom (N, Cα, C, O) in ångströms. mmCIF is the PDB's canonical archive format — a tagged-loop text representation of the atomic model.

pLDDT. pLDDT is the predicted lDDT-Cα score: AlphaFold's confidence that the local environment of each residue (all inter-atomic distances within 15 Å) is correctly placed. It is a per-residue number between 0 and 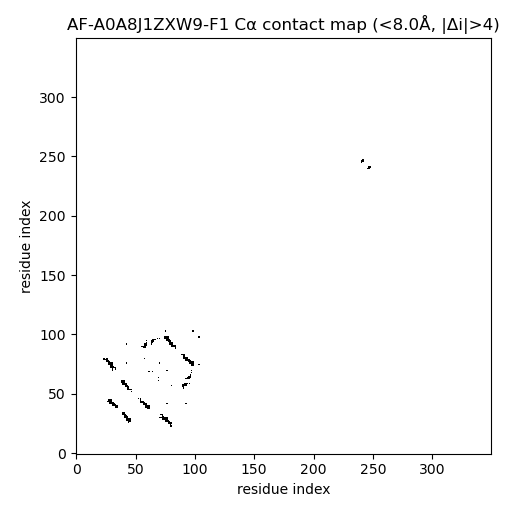100, with higher meaning more reliable.

Backbone torsions (φ/ψ). φ (phi) and ψ (psi) are the two rotatable backbone dihedrals per residue: φ is the C(i-1)–N–Cα–C torsion, ψ is the N–Cα–C–N(i+1) torsion, both in degrees on (−180°, 180°]. α-helical residues cluster near (−60°, −45°); β-strand residues near (−120°, +130°). A Ramachandran plot is simply a scatter of (φ, ψ) for every residue.

B-factor. For experimental (PDB) structures, the B-factor (temperature factor) quantifies the positional spread of each atom in the crystal — a combination of thermal vibration and static disorder — in units of Å². High B-factors mark flexible loops or poorly resolved regions; low B-factors mark the rigid, well-ordered core.

Secondary structure (3-state, P-SEA). SS3 is a coarse helix/strand/coil call (letters a/b/c) made by the P-SEA algorithm from inter-Cα distances and dihedrals. It is less detailed than DSSP but needs only Cα positions.

Predicted aligned error. Predicted aligned error is AlphaFold's pairwise confidence. Unlike pLDDT (per-residue), PAE is per-residue-pair and captures whether two parts of the structure are correctly placed relative to each other. Units are ångströms of expected positional error.

Solvent-accessible surface area. Solvent-accessible surface area (SASA) is the area in Å² traced out by the centre of a 1.4 Å probe sphere (a water molecule) rolled over the protein's van der Waals surface (Shrake–Rupley / Lee–Richards construction). Buried residues have near-zero SASA; fully exposed residues can exceed 200 Å². The total SASA scales roughly with the number of surface residues.

Secondary structure (8-state, DSSP). The SS8 string is DSSP's per-residue secondary-structure call. α-helix (H) means an i→i+4 H-bond ladder; β-strand (E) means the residue participates in a β-sheet; 3₁₀ (G) and π (I) are tighter and wider helices; T/S are turns/bends; '-' is loop.

Rendered structure images. Structure images are PyMOL renders from six orthogonal camera directions. Cartoon representation draws helices as coils and strands as arrows; sticks shows the backbone as bonds; surface shows the solvent-excluded envelope. Rainbow coloring maps sequence position to hue (blue→red, N→C); chain coloring assigns a distinct color per polypeptide.

Sequence. The amino-acid sequence is the protein's primary structure: the linear order of residues from the N-terminus to the C-terminus, written in one-letter code. Everything else here — the 3D coordinates, the secondary structure, the domain annotations — is ultimately a consequence of this string.

Contact-map, Ramachandran, and PAE plots. Three diagnostic plots accompany the record. The Cα contact map visualizes the tertiary structure as a 2D adjacency matrix (8 Å cutoff, sequence-local contacts suppressed). The Ramachandran plot shows the distribution of backbone (φ, ψ) torsions, with points in the α and β basins reflecting secondary structure content. The PAE plot shows AlphaFold's inter-residue confidence as a color matrix.